Protein AF-A0A2N1JC26-F1 (afdb_monomer)

pLDDT: mean 80.02, std 15.22, range [30.69, 96.75]

Structure (mmCIF, N/CA/C/O backbone):
data_AF-A0A2N1JC26-F1
#
_entry.id   AF-A0A2N1JC26-F1
#
loop_
_atom_site.group_PDB
_atom_site.id
_atom_site.type_symbol
_atom_site.label_atom_id
_atom_site.label_alt_id
_atom_site.label_comp_id
_atom_site.label_asym_id
_atom_site.label_entity_id
_atom_site.label_seq_id
_atom_site.pdbx_PDB_ins_code
_atom_site.Cartn_x
_atom_site.Cartn_y
_atom_site.Cartn_z
_atom_site.occupancy
_atom_site.B_iso_or_equiv
_atom_site.auth_seq_id
_atom_site.auth_comp_id
_atom_site.auth_asym_id
_atom_site.auth_atom_id
_atom_site.pdbx_PDB_model_num
ATOM 1 N N . MET A 1 1 ? -55.428 -12.103 39.265 1.00 30.88 1 MET A N 1
ATOM 2 C CA . MET A 1 1 ? -54.245 -11.229 39.129 1.00 30.88 1 MET A CA 1
ATOM 3 C C . MET A 1 1 ? -53.213 -11.712 40.127 1.00 30.88 1 MET A C 1
ATOM 5 O O . MET A 1 1 ? -53.550 -11.854 41.293 1.00 30.88 1 MET A O 1
ATOM 9 N N . VAL A 1 2 ? -52.036 -12.101 39.644 1.00 31.75 2 VAL A N 1
ATOM 10 C CA . VAL A 1 2 ? -50.993 -12.767 40.435 1.00 31.75 2 VAL A CA 1
ATOM 11 C C . VAL A 1 2 ? -50.344 -11.735 41.356 1.00 31.75 2 VAL A C 1
ATOM 13 O O . VAL A 1 2 ? -49.842 -10.720 40.876 1.00 31.75 2 VAL A O 1
ATOM 16 N N . GLY A 1 3 ? -50.397 -11.978 42.667 1.00 39.81 3 GLY A N 1
ATOM 17 C CA . GLY A 1 3 ? -49.640 -11.214 43.651 1.00 39.81 3 GLY A CA 1
ATOM 18 C C . GLY A 1 3 ? -48.156 -11.365 43.348 1.00 39.81 3 GLY A C 1
ATOM 19 O O . GLY A 1 3 ? -47.606 -12.456 43.479 1.00 39.81 3 GLY A O 1
ATOM 20 N N . ALA A 1 4 ? -47.531 -10.289 42.873 1.00 45.91 4 ALA A N 1
ATOM 21 C CA . ALA A 1 4 ? -46.084 -10.223 42.753 1.00 45.91 4 ALA A CA 1
ATOM 22 C C . ALA A 1 4 ? -45.490 -10.477 44.143 1.00 45.91 4 ALA A C 1
ATOM 24 O O . ALA A 1 4 ? -45.877 -9.806 45.104 1.00 45.91 4 ALA A O 1
ATOM 25 N N . ALA A 1 5 ? -44.613 -11.477 44.248 1.00 55.34 5 ALA A N 1
ATOM 26 C CA . ALA A 1 5 ? -43.864 -11.733 45.466 1.00 55.34 5 ALA A CA 1
ATOM 27 C C . ALA A 1 5 ? -43.113 -10.448 45.834 1.00 55.34 5 ALA A C 1
ATOM 29 O O . ALA A 1 5 ? -42.418 -9.883 44.997 1.00 55.34 5 ALA A O 1
ATOM 30 N N . PHE A 1 6 ? -43.325 -9.966 47.055 1.00 61.97 6 PHE A N 1
ATOM 31 C CA . PHE A 1 6 ? -42.654 -8.788 47.587 1.00 61.97 6 PHE A CA 1
ATOM 32 C C . PHE A 1 6 ? -41.142 -9.048 47.593 1.00 61.97 6 PHE A C 1
ATOM 34 O O . PHE A 1 6 ? -40.673 -9.909 48.344 1.00 61.97 6 PHE A O 1
ATOM 41 N N . GLU A 1 7 ? -40.389 -8.366 46.726 1.00 65.19 7 GLU A N 1
ATOM 42 C CA . GLU A 1 7 ? -38.939 -8.516 46.690 1.00 65.19 7 GLU A CA 1
ATOM 43 C C . GLU A 1 7 ? -38.285 -7.591 47.715 1.00 65.19 7 GLU A C 1
ATOM 45 O O . GLU A 1 7 ? -38.744 -6.492 48.006 1.00 65.19 7 GLU A O 1
ATOM 50 N N . LEU A 1 8 ? -37.176 -8.044 48.291 1.00 63.69 8 LEU A N 1
ATOM 51 C CA . LEU A 1 8 ? -36.513 -7.367 49.408 1.00 63.69 8 LEU A CA 1
ATOM 52 C C . LEU A 1 8 ? -36.006 -5.955 49.031 1.00 63.69 8 LEU A C 1
ATOM 54 O O . LEU A 1 8 ? -35.941 -5.082 49.893 1.00 63.69 8 LEU A O 1
ATOM 58 N N . GLN A 1 9 ? -35.705 -5.708 47.74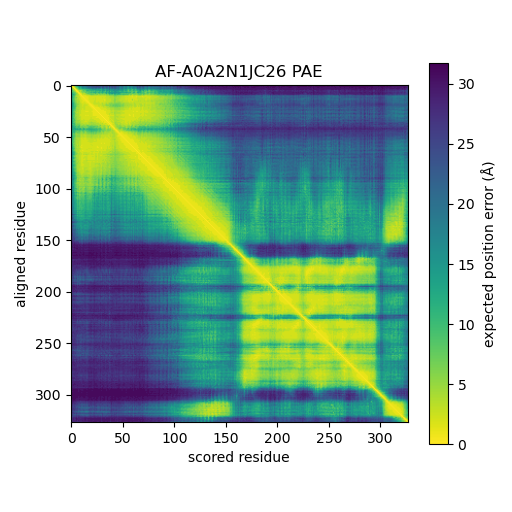8 1.00 66.31 9 GLN A N 1
ATOM 59 C CA . GLN A 1 9 ? -35.358 -4.375 47.231 1.00 66.31 9 GLN A CA 1
ATOM 60 C C . GLN A 1 9 ? -36.542 -3.398 47.292 1.00 66.31 9 GLN A C 1
ATOM 62 O O . GLN A 1 9 ? -36.347 -2.209 47.561 1.00 66.31 9 GLN A O 1
ATOM 67 N N . ASP A 1 10 ? -37.767 -3.910 47.142 1.00 80.19 10 ASP A N 1
ATOM 68 C CA . ASP A 1 10 ? -38.980 -3.100 47.148 1.00 80.19 10 ASP A CA 1
ATOM 69 C C . ASP A 1 10 ? -39.221 -2.475 48.523 1.00 80.19 10 ASP A C 1
ATOM 71 O O . ASP A 1 10 ? -39.852 -1.431 48.598 1.00 80.19 10 ASP A O 1
ATOM 75 N N . ALA A 1 11 ? -38.720 -3.054 49.623 1.00 87.19 11 ALA A N 1
ATOM 76 C CA . ALA A 1 11 ? -38.997 -2.556 50.972 1.00 87.19 11 ALA A CA 1
ATOM 77 C C . ALA A 1 11 ? -38.486 -1.120 51.195 1.00 87.19 11 ALA A C 1
ATOM 79 O O . ALA A 1 11 ? -39.232 -0.256 51.666 1.00 87.19 11 ALA A O 1
ATOM 80 N N . PHE A 1 12 ? -37.232 -0.845 50.822 1.00 89.81 12 PHE A N 1
ATOM 81 C CA . PHE A 1 12 ? -36.645 0.495 50.929 1.00 89.81 12 PHE A CA 1
ATOM 82 C C . PHE A 1 12 ? -37.265 1.464 49.906 1.00 89.81 12 PHE A C 1
ATOM 84 O O . PHE A 1 12 ? -37.581 2.606 50.249 1.00 89.81 12 PHE A O 1
ATOM 91 N N . GLU A 1 13 ? -37.533 1.001 48.680 1.00 89.31 13 GLU A N 1
ATOM 92 C CA . GLU A 1 13 ? -38.146 1.817 47.622 1.00 89.31 13 GLU A CA 1
ATOM 93 C C . GLU A 1 13 ? -39.622 2.163 47.897 1.00 89.31 13 GLU A C 1
ATOM 95 O O . GLU A 1 13 ? -40.040 3.303 47.680 1.00 89.31 13 GLU A O 1
ATOM 100 N N . LEU A 1 14 ? -40.407 1.234 48.454 1.00 89.06 14 LEU A N 1
ATOM 101 C CA . LEU A 1 14 ? -41.812 1.430 48.845 1.00 89.06 14 LEU A CA 1
ATOM 102 C C . LEU A 1 14 ? -41.954 2.503 49.922 1.00 89.06 14 LEU A C 1
ATOM 104 O O . LEU A 1 14 ? -42.857 3.345 49.859 1.00 89.06 14 LEU A O 1
ATOM 108 N N . LEU A 1 15 ? -41.044 2.495 50.898 1.00 89.62 15 LEU A N 1
ATOM 109 C CA . LEU A 1 15 ? -40.948 3.532 51.924 1.00 89.62 15 LEU A CA 1
ATOM 110 C C . LEU A 1 15 ? -40.288 4.817 51.397 1.00 89.62 15 LEU A C 1
ATOM 112 O O . LEU A 1 15 ? -40.475 5.877 51.997 1.00 89.62 15 LEU A O 1
ATOM 116 N N . GLY A 1 16 ? -39.600 4.756 50.253 1.00 88.38 16 GLY A N 1
ATOM 117 C CA . GLY A 1 16 ? -38.941 5.893 49.610 1.00 88.38 16 GLY A CA 1
ATOM 118 C C . GLY A 1 16 ? -37.738 6.393 50.404 1.00 88.38 16 GLY A C 1
ATOM 119 O O . GLY A 1 16 ? -37.554 7.603 50.553 1.00 88.38 16 GLY A O 1
ATOM 120 N N . ILE A 1 17 ? -36.974 5.465 50.971 1.00 91.50 17 ILE A N 1
ATOM 121 C CA . ILE A 1 17 ? -35.832 5.730 51.845 1.00 91.50 17 ILE A CA 1
ATOM 122 C C . ILE A 1 17 ? -34.580 5.032 51.314 1.00 91.50 17 ILE A C 1
ATOM 124 O O . ILE A 1 17 ? -34.665 4.068 50.558 1.00 91.50 17 ILE A O 1
ATOM 128 N N . ASP A 1 18 ? -33.415 5.533 51.713 1.00 88.56 18 ASP A N 1
ATOM 129 C CA . ASP A 1 18 ? -32.138 4.902 51.382 1.00 88.56 18 ASP A CA 1
ATOM 130 C C . ASP A 1 18 ? -31.921 3.612 52.202 1.00 88.56 18 ASP A C 1
ATOM 132 O O . ASP A 1 18 ? -32.502 3.450 53.278 1.00 88.56 18 ASP A O 1
ATOM 136 N N . ALA A 1 19 ? -31.068 2.709 51.714 1.00 86.50 19 ALA A N 1
ATOM 137 C CA . ALA A 1 19 ? -30.690 1.487 52.428 1.00 86.50 19 ALA A CA 1
ATOM 138 C C . ALA A 1 19 ? -29.962 1.785 53.756 1.00 86.50 19 ALA A C 1
ATOM 140 O O . ALA A 1 19 ? -30.054 0.998 54.696 1.00 86.50 19 ALA A O 1
ATOM 141 N N . GLU A 1 20 ? -29.315 2.952 53.855 1.00 86.44 20 GLU A N 1
ATOM 142 C CA . GLU A 1 20 ? -28.640 3.457 55.060 1.00 86.44 20 GLU A CA 1
ATOM 143 C C . GLU A 1 20 ? -29.578 4.254 55.996 1.00 86.44 20 GLU A C 1
ATOM 145 O O . GLU A 1 20 ? -29.132 4.931 56.927 1.00 86.44 20 GLU A O 1
ATOM 150 N N . ALA A 1 21 ? -30.895 4.236 55.756 1.00 88.44 21 ALA A N 1
ATOM 151 C CA . ALA A 1 21 ? -31.845 4.998 56.558 1.00 88.44 21 ALA A CA 1
ATOM 152 C C . ALA A 1 21 ? -31.920 4.510 58.015 1.00 88.44 21 ALA A C 1
ATOM 154 O O . ALA A 1 21 ? -32.051 3.324 58.324 1.00 88.44 21 ALA A O 1
ATOM 155 N N . THR A 1 22 ? -31.921 5.471 58.935 1.00 91.56 22 THR A N 1
ATOM 156 C CA . THR A 1 22 ? -32.081 5.229 60.373 1.00 91.56 22 THR A CA 1
ATOM 157 C C . THR A 1 22 ? -33.512 4.814 60.724 1.00 91.56 22 THR A C 1
ATOM 159 O O . THR A 1 22 ? -34.476 5.160 60.040 1.00 91.56 22 THR A O 1
ATOM 162 N N . GLU A 1 23 ? -33.692 4.145 61.864 1.00 91.69 23 GLU A N 1
ATOM 163 C CA . GLU A 1 23 ? -35.018 3.729 62.348 1.00 91.69 23 GLU A CA 1
ATOM 164 C C . GLU A 1 23 ? -36.004 4.906 62.481 1.00 91.69 23 GLU A C 1
ATOM 166 O O . GLU A 1 23 ? -37.189 4.791 62.160 1.00 91.69 23 GLU A O 1
ATOM 171 N N . LEU A 1 24 ? -35.513 6.079 62.893 1.00 92.75 24 LEU A N 1
ATOM 172 C CA . LEU A 1 24 ? -36.331 7.287 63.010 1.00 92.75 24 LEU A CA 1
ATOM 173 C C . LEU A 1 24 ? -36.820 7.778 61.638 1.00 92.75 24 LEU A C 1
ATOM 175 O O . LEU A 1 24 ? -37.969 8.215 61.510 1.00 92.75 24 LEU A O 1
ATOM 179 N N . GLN A 1 25 ? -35.987 7.648 60.602 1.00 92.75 25 GLN A N 1
ATOM 180 C CA . GLN A 1 25 ? -36.360 7.941 59.218 1.00 92.75 25 GLN A CA 1
ATOM 181 C C . GLN A 1 25 ? -37.361 6.911 58.681 1.00 92.75 25 GLN A C 1
ATOM 183 O O . GLN A 1 25 ? -38.353 7.323 58.085 1.00 92.75 25 GLN A O 1
ATOM 188 N N . ILE A 1 26 ? -37.191 5.618 58.984 1.00 93.75 26 ILE A N 1
ATOM 189 C CA . ILE A 1 26 ? -38.139 4.548 58.615 1.00 93.75 26 ILE A CA 1
ATOM 190 C C . ILE A 1 26 ? -39.532 4.827 59.205 1.00 93.75 26 ILE A C 1
ATOM 192 O O . ILE A 1 26 ? -40.526 4.868 58.478 1.00 93.75 26 ILE A O 1
ATOM 196 N N . ARG A 1 27 ? -39.620 5.128 60.509 1.00 93.69 27 ARG A N 1
ATOM 197 C CA . ARG A 1 27 ? -40.890 5.467 61.186 1.00 93.69 27 ARG A CA 1
ATOM 198 C C . ARG A 1 27 ? -41.550 6.730 60.632 1.00 93.69 27 ARG A C 1
ATOM 200 O O . ARG A 1 27 ? -42.778 6.845 60.627 1.00 93.69 27 ARG A O 1
ATOM 207 N N . THR A 1 28 ? -40.749 7.711 60.230 1.00 94.69 28 THR A N 1
ATOM 208 C CA . THR A 1 28 ? -41.252 8.976 59.677 1.00 94.69 28 THR A CA 1
ATOM 209 C C . THR A 1 28 ? -41.752 8.783 58.246 1.00 94.69 28 THR A C 1
ATOM 211 O O . THR A 1 28 ? -42.842 9.248 57.907 1.00 94.69 28 THR A O 1
ATOM 214 N N . ALA A 1 29 ? -41.000 8.041 57.432 1.00 93.94 29 ALA A N 1
ATOM 215 C CA . ALA A 1 29 ? -41.362 7.687 56.067 1.00 93.94 29 ALA A CA 1
ATOM 216 C C . ALA A 1 29 ? -42.642 6.847 56.028 1.00 93.94 29 ALA A C 1
ATOM 218 O O . ALA A 1 29 ? -43.567 7.206 55.301 1.00 93.94 29 ALA A O 1
ATOM 219 N N . TYR A 1 30 ? -42.757 5.827 56.888 1.00 94.94 30 TYR A N 1
ATOM 220 C CA . TYR A 1 30 ? -43.974 5.024 57.016 1.00 94.94 30 TYR A CA 1
ATOM 221 C C . TYR A 1 30 ? -45.186 5.892 57.340 1.00 94.94 30 TYR A C 1
ATOM 223 O O . TYR A 1 30 ? -46.170 5.865 56.612 1.00 94.94 30 TYR A O 1
ATOM 231 N N . ARG A 1 31 ? -45.106 6.759 58.361 1.00 93.00 31 ARG A N 1
ATOM 232 C CA . ARG A 1 31 ? -46.218 7.663 58.707 1.00 93.00 31 ARG A CA 1
ATOM 233 C C . ARG A 1 31 ? -46.641 8.548 57.536 1.00 93.00 31 ARG A C 1
ATOM 235 O O . ARG A 1 31 ? -47.834 8.693 57.275 1.00 93.00 31 ARG A O 1
ATOM 242 N N . LYS A 1 32 ? -45.677 9.112 56.807 1.00 92.81 32 LYS A N 1
ATOM 243 C CA . LYS A 1 32 ? -45.944 9.957 55.638 1.00 92.81 32 LYS A CA 1
ATOM 244 C C . LYS A 1 32 ? -46.592 9.167 54.497 1.00 92.81 32 LYS A C 1
ATOM 246 O O . LYS A 1 32 ? -47.538 9.659 53.888 1.00 92.81 32 LYS A O 1
ATOM 251 N N . ARG A 1 33 ? -46.103 7.958 54.211 1.00 90.75 33 ARG A N 1
ATOM 252 C CA . ARG A 1 33 ? -46.579 7.120 53.102 1.00 90.75 33 ARG A CA 1
ATOM 253 C C . ARG A 1 33 ? -47.914 6.447 53.409 1.00 90.75 33 ARG A C 1
ATOM 255 O O . ARG A 1 33 ? -48.784 6.432 52.545 1.00 90.75 33 ARG A O 1
ATOM 262 N N . SER A 1 34 ? -48.135 6.025 54.650 1.00 91.19 34 SER A N 1
ATOM 263 C CA . SER A 1 34 ? -49.408 5.467 55.114 1.00 91.19 34 SER A CA 1
ATOM 264 C C . SER A 1 34 ? -50.545 6.472 54.989 1.00 91.19 34 SER A C 1
ATOM 266 O O . SER A 1 34 ? -51.624 6.102 54.555 1.00 91.19 34 SER A O 1
ATOM 268 N N . LEU A 1 35 ? -50.309 7.760 55.272 1.00 89.25 35 LEU A N 1
ATOM 269 C CA . LEU A 1 35 ? -51.319 8.809 55.065 1.00 89.25 35 LEU A CA 1
ATOM 270 C C . LEU A 1 35 ? -51.673 9.036 53.588 1.00 89.25 35 LEU A C 1
ATOM 272 O O . LEU A 1 35 ? -52.771 9.506 53.298 1.00 89.25 35 LEU A O 1
ATOM 276 N N . GLN A 1 36 ? -50.744 8.743 52.677 1.00 86.56 36 GLN A N 1
ATOM 277 C CA . GLN A 1 36 ? -50.923 8.910 51.233 1.00 86.56 36 GLN A CA 1
ATOM 278 C C . GLN A 1 36 ? -51.563 7.685 50.580 1.00 86.56 36 GLN A C 1
ATOM 280 O O . GLN A 1 36 ? -52.290 7.837 49.608 1.00 86.56 36 GLN A O 1
ATOM 285 N N . LEU A 1 37 ? -51.287 6.489 51.104 1.00 85.50 37 LEU A N 1
ATOM 286 C CA . LEU A 1 37 ? -51.758 5.211 50.569 1.00 85.50 37 LEU A CA 1
ATOM 287 C C . LEU A 1 37 ? -52.932 4.620 51.366 1.00 85.50 37 LEU A C 1
ATOM 289 O O . LEU A 1 37 ? -53.335 3.492 51.100 1.00 85.50 37 LEU A O 1
ATOM 293 N N . HIS A 1 38 ? -53.486 5.353 52.339 1.00 85.00 38 HIS A N 1
ATOM 294 C CA . HIS A 1 38 ? -54.598 4.862 53.149 1.00 85.00 38 HIS A CA 1
ATOM 295 C C . HIS A 1 38 ? -55.853 4.646 52.282 1.00 85.00 38 HIS A C 1
ATOM 297 O O . HIS A 1 38 ? -56.285 5.593 51.614 1.00 85.00 38 HIS A O 1
ATOM 303 N N . PRO A 1 39 ? -56.498 3.465 52.338 1.00 83.25 39 PRO A N 1
ATOM 304 C CA . PRO A 1 39 ? -57.641 3.138 51.480 1.00 83.25 39 PRO A CA 1
ATOM 305 C C . PRO A 1 39 ? -58.843 4.083 51.657 1.00 83.25 39 PRO A C 1
ATOM 307 O O . PRO A 1 39 ? -59.615 4.266 50.727 1.00 83.25 39 PRO A O 1
ATOM 310 N N . ASP A 1 40 ? -58.972 4.743 52.814 1.00 82.94 40 ASP A N 1
ATOM 311 C CA . ASP A 1 40 ? -60.034 5.736 53.077 1.00 82.94 40 ASP A CA 1
ATOM 312 C C . ASP A 1 40 ? -59.801 7.103 52.393 1.00 82.94 40 ASP A C 1
ATOM 314 O O . ASP A 1 40 ? -60.742 7.819 52.054 1.00 82.94 40 ASP A O 1
ATOM 318 N N . LYS A 1 41 ? -58.536 7.483 52.160 1.00 78.69 41 LYS A N 1
ATOM 319 C CA . LYS A 1 41 ? -58.182 8.771 51.531 1.00 78.69 41 LYS A CA 1
ATOM 320 C C . LYS A 1 41 ? -58.026 8.675 50.019 1.00 78.69 41 LYS A C 1
ATOM 322 O O . LYS A 1 41 ? -58.202 9.677 49.329 1.00 78.69 41 LYS A O 1
ATOM 327 N N . VAL A 1 42 ? -57.688 7.497 49.504 1.00 77.75 42 VAL A N 1
ATOM 328 C CA . VAL A 1 42 ? -57.440 7.276 48.078 1.00 77.75 42 VAL A CA 1
ATOM 329 C C . VAL A 1 42 ? -58.731 6.807 47.409 1.00 77.75 42 VAL A C 1
ATOM 331 O O . VAL A 1 42 ? -58.970 5.614 47.265 1.00 77.75 42 VAL A O 1
ATOM 334 N N . ARG A 1 43 ? -59.576 7.761 47.002 1.00 72.12 43 ARG A N 1
ATOM 335 C CA . ARG A 1 43 ? -60.858 7.485 46.322 1.00 72.12 43 ARG A CA 1
ATOM 336 C C . ARG A 1 43 ? -60.724 7.183 44.826 1.00 72.12 43 ARG A C 1
ATOM 338 O O . ARG A 1 43 ? -61.657 6.656 44.231 1.00 72.12 43 ARG A O 1
ATOM 345 N N . ASP A 1 44 ? -59.567 7.487 44.242 1.00 79.25 44 ASP A N 1
ATOM 346 C CA . ASP A 1 44 ? -59.322 7.380 42.797 1.00 79.25 44 ASP A CA 1
ATOM 347 C C . ASP A 1 44 ? -58.833 5.986 42.357 1.00 79.25 44 ASP A C 1
ATOM 349 O O . ASP A 1 44 ? -58.674 5.725 41.166 1.00 79.25 44 ASP A O 1
ATOM 353 N N . VAL A 1 45 ? -58.566 5.079 43.304 1.00 80.56 45 VAL A N 1
ATOM 354 C CA . VAL A 1 45 ? -58.025 3.734 43.048 1.00 80.56 45 VAL A CA 1
ATOM 355 C C . VAL A 1 45 ? -59.022 2.687 43.555 1.00 80.56 45 VAL A C 1
ATOM 357 O O . VAL A 1 45 ? -59.589 2.882 44.631 1.00 80.56 45 VAL A O 1
ATOM 360 N N . PRO A 1 46 ? -59.235 1.561 42.841 1.00 85.25 46 PRO A N 1
ATOM 361 C CA . PRO A 1 46 ? -60.084 0.481 43.329 1.00 85.25 46 PRO A CA 1
ATOM 362 C C . PRO A 1 46 ? -59.678 0.029 44.743 1.00 85.25 46 PRO A C 1
ATOM 364 O O . PRO A 1 46 ? -58.479 -0.133 45.004 1.00 85.25 46 PRO A O 1
ATOM 367 N N . PRO A 1 47 ? -60.645 -0.216 45.646 1.00 81.44 47 PRO A N 1
ATOM 368 C CA . PRO A 1 47 ? -60.376 -0.476 47.061 1.00 81.44 47 PRO A CA 1
ATOM 369 C C . PRO A 1 47 ? -59.479 -1.699 47.286 1.00 81.44 47 PRO A C 1
ATOM 371 O O . PRO A 1 47 ? -58.634 -1.680 48.175 1.00 81.44 47 PRO A O 1
ATOM 374 N N . GLU A 1 48 ? -59.588 -2.724 46.437 1.00 83.81 48 GLU A N 1
ATOM 375 C CA . GLU A 1 48 ? -58.728 -3.914 46.486 1.00 83.81 48 GLU A CA 1
ATOM 376 C C . GLU A 1 48 ? -57.250 -3.585 46.219 1.00 83.81 48 GLU A C 1
ATOM 378 O O . GLU A 1 48 ? -56.360 -4.079 46.908 1.00 83.81 48 GLU A O 1
ATOM 383 N N . ILE A 1 49 ? -56.974 -2.698 45.258 1.00 83.31 49 ILE A N 1
ATOM 384 C CA . ILE A 1 49 ? -55.608 -2.292 44.895 1.00 83.31 49 ILE A CA 1
ATOM 385 C C . ILE A 1 49 ? -55.030 -1.350 45.957 1.00 83.31 49 I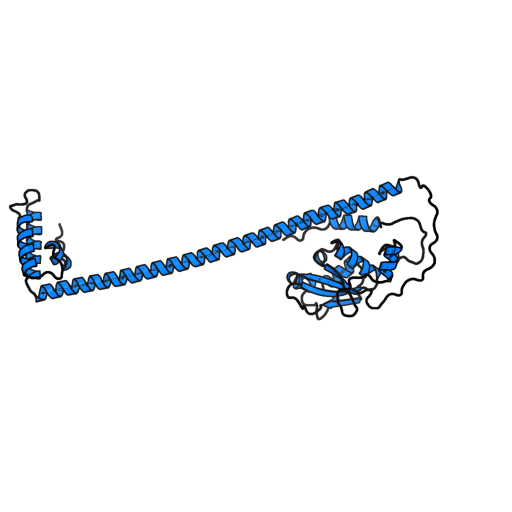LE A C 1
ATOM 387 O O . ILE A 1 49 ? -53.841 -1.423 46.272 1.00 83.31 49 ILE A O 1
ATOM 391 N N . ALA A 1 50 ? -55.853 -0.464 46.522 1.00 83.75 50 ALA A N 1
ATOM 392 C CA . ALA A 1 50 ? -55.440 0.404 47.621 1.00 83.75 50 ALA A CA 1
ATOM 393 C C . ALA A 1 50 ? -55.099 -0.410 48.882 1.00 83.75 50 ALA A C 1
ATOM 395 O O . ALA A 1 50 ? -54.065 -0.165 49.505 1.00 83.75 50 ALA A O 1
ATOM 396 N N . ALA A 1 51 ? -55.916 -1.416 49.210 1.00 86.12 51 ALA A N 1
ATOM 397 C CA . ALA A 1 51 ? -55.670 -2.329 50.322 1.00 86.12 51 ALA A CA 1
ATOM 398 C C . ALA A 1 51 ? -54.386 -3.153 50.125 1.00 86.12 51 ALA A C 1
ATOM 400 O O . ALA A 1 51 ? -53.579 -3.228 51.047 1.00 86.12 51 ALA A O 1
ATOM 401 N N . ASP A 1 52 ? -54.147 -3.700 48.928 1.00 86.56 52 ASP A N 1
ATOM 402 C CA . ASP A 1 52 ? -52.918 -4.450 48.620 1.00 86.56 52 ASP A CA 1
ATOM 403 C C . ASP A 1 52 ? -51.661 -3.566 48.724 1.00 86.56 52 ASP A C 1
ATOM 405 O O . ASP A 1 52 ? -50.677 -3.934 49.364 1.00 86.56 52 ASP A O 1
ATOM 409 N N . ARG A 1 53 ? -51.697 -2.341 48.179 1.00 86.50 53 ARG A N 1
ATOM 410 C CA . ARG A 1 53 ? -50.579 -1.383 48.296 1.00 86.50 53 ARG A CA 1
ATOM 411 C C . ARG A 1 53 ? -50.289 -0.998 49.742 1.00 86.50 53 ARG A C 1
ATOM 413 O O . ARG A 1 53 ? -49.125 -0.915 50.128 1.00 86.50 53 ARG A O 1
ATOM 420 N N . PHE A 1 54 ? -51.335 -0.757 50.530 1.00 88.25 54 PHE A N 1
ATOM 421 C CA . PHE A 1 54 ? -51.194 -0.450 51.947 1.00 88.25 54 PHE A CA 1
ATOM 422 C C . PHE A 1 54 ? -50.628 -1.647 52.716 1.00 88.25 54 PHE A C 1
ATOM 424 O O . PHE A 1 54 ? -49.701 -1.482 53.502 1.00 88.25 54 PHE A O 1
ATOM 431 N N . HIS A 1 55 ? -51.106 -2.858 52.422 1.00 88.25 55 HIS A N 1
ATOM 432 C CA . HIS A 1 55 ? -50.601 -4.085 53.026 1.00 88.25 55 HIS A CA 1
ATOM 433 C C . HIS A 1 55 ? -49.106 -4.292 52.741 1.00 88.25 55 HIS A C 1
ATOM 435 O O . HIS A 1 55 ? -48.335 -4.519 53.671 1.00 88.25 55 HIS A O 1
ATOM 441 N N . ARG A 1 56 ? -48.662 -4.108 51.490 1.00 89.00 56 ARG A N 1
ATOM 442 C CA . ARG A 1 56 ? -47.234 -4.170 51.121 1.00 89.00 56 ARG A CA 1
ATOM 443 C C . ARG A 1 56 ? -46.389 -3.114 51.832 1.00 89.00 56 ARG A C 1
ATOM 445 O O . ARG A 1 56 ? -45.270 -3.408 52.239 1.00 89.00 56 ARG A O 1
ATOM 452 N N . LEU A 1 57 ? -46.913 -1.899 52.009 1.00 90.44 57 LEU A N 1
ATOM 453 C CA . LEU A 1 57 ? -46.236 -0.847 52.771 1.00 90.44 57 LEU A CA 1
ATOM 454 C C . LEU A 1 57 ? -46.079 -1.234 54.252 1.00 90.44 57 LEU A C 1
ATOM 456 O O . LEU A 1 57 ? -45.025 -0.995 54.839 1.00 90.44 57 LEU A O 1
ATOM 460 N N . THR A 1 58 ? -47.114 -1.823 54.856 1.00 90.50 58 THR A N 1
ATOM 461 C CA . THR A 1 58 ? -47.066 -2.308 56.242 1.00 90.50 58 THR A CA 1
ATOM 462 C C . THR A 1 58 ? -46.051 -3.437 56.398 1.00 90.50 58 THR A C 1
ATOM 464 O O . THR A 1 58 ? -45.211 -3.356 57.289 1.00 90.50 58 THR A O 1
ATOM 467 N N . LEU A 1 59 ? -46.046 -4.417 55.489 1.00 90.25 59 LEU A N 1
ATOM 468 C CA . LEU A 1 59 ? -45.056 -5.500 55.479 1.00 90.25 59 LEU A CA 1
ATOM 469 C C . LEU A 1 59 ? -43.620 -4.972 55.330 1.00 90.25 59 LEU A C 1
ATOM 471 O O . LEU A 1 59 ? -42.729 -5.391 56.064 1.00 90.25 59 LEU A O 1
ATOM 475 N N . ALA A 1 60 ? -43.396 -4.001 54.437 1.00 90.31 60 ALA A N 1
ATOM 476 C CA . ALA A 1 60 ? -42.094 -3.350 54.278 1.00 90.31 60 ALA A CA 1
ATOM 477 C C . ALA A 1 60 ? -41.617 -2.679 55.574 1.00 90.31 60 ALA A C 1
ATOM 479 O O . ALA A 1 60 ? -40.449 -2.780 55.945 1.00 90.31 60 ALA A O 1
ATOM 480 N N . TYR A 1 61 ? -42.522 -1.991 56.271 1.00 92.31 61 TYR A N 1
ATOM 481 C CA . TYR A 1 61 ? -42.213 -1.339 57.538 1.00 92.31 61 TYR A CA 1
ATOM 482 C C . TYR A 1 61 ? -41.885 -2.349 58.641 1.00 92.31 61 TYR A C 1
ATOM 484 O O . TYR A 1 61 ? -40.913 -2.151 59.365 1.00 92.31 61 TYR A O 1
ATOM 492 N N . GLU A 1 62 ? -42.657 -3.429 58.757 1.00 90.56 62 GLU A N 1
ATOM 493 C CA . GLU A 1 62 ? -42.414 -4.489 59.741 1.00 90.56 62 GLU A CA 1
ATOM 494 C C . GLU A 1 62 ? -41.044 -5.145 59.542 1.00 90.56 62 GLU A C 1
ATOM 496 O O . GLU A 1 62 ? -40.296 -5.321 60.505 1.00 90.56 62 GLU A O 1
ATOM 501 N N . GLU A 1 63 ? -40.677 -5.431 58.293 1.00 89.69 63 GLU A N 1
ATOM 502 C CA . GLU A 1 63 ? -39.407 -6.078 57.964 1.00 89.69 63 GLU A CA 1
ATOM 503 C C . GLU A 1 63 ? -38.197 -5.154 58.200 1.00 89.69 63 GLU A C 1
ATOM 505 O O . GLU A 1 63 ? -37.160 -5.602 58.685 1.00 89.69 63 GLU A O 1
ATOM 510 N N . LEU A 1 64 ? -38.325 -3.850 57.921 1.00 90.31 64 LEU A N 1
ATOM 511 C CA . LEU A 1 64 ? -37.244 -2.870 58.116 1.00 90.31 64 LEU A CA 1
ATOM 512 C C . LEU A 1 64 ? -37.105 -2.362 59.560 1.00 90.31 64 LEU A C 1
ATOM 514 O O . LEU A 1 64 ? -36.085 -1.756 59.914 1.00 90.31 64 LEU A O 1
ATOM 518 N N . MET A 1 65 ? -38.117 -2.580 60.398 1.00 92.00 65 MET A N 1
ATOM 519 C CA . MET A 1 65 ? -38.073 -2.247 61.822 1.00 92.00 65 MET A CA 1
ATOM 520 C C . MET A 1 65 ? -37.261 -3.254 62.643 1.00 92.00 65 MET A C 1
ATOM 522 O O . MET A 1 65 ? -36.703 -2.863 63.668 1.00 92.00 65 MET A O 1
ATOM 526 N N . ASP A 1 66 ? -37.145 -4.510 62.198 1.00 91.50 66 ASP A N 1
ATOM 527 C CA . ASP A 1 66 ? -36.223 -5.483 62.792 1.00 91.50 66 ASP A CA 1
ATOM 528 C C . ASP A 1 66 ? -34.784 -5.203 62.304 1.00 91.50 66 ASP A C 1
ATOM 530 O O . ASP A 1 66 ? -34.506 -5.310 61.105 1.00 91.50 66 ASP A O 1
ATOM 534 N N . PRO A 1 67 ? -33.838 -4.864 63.205 1.00 90.00 67 PRO A N 1
ATOM 535 C CA . PRO A 1 67 ? -32.459 -4.561 62.828 1.00 90.00 67 PRO A CA 1
ATOM 536 C C . PRO A 1 67 ? -31.759 -5.689 62.060 1.00 90.00 67 PRO A C 1
ATOM 538 O O . PRO A 1 67 ? -30.963 -5.405 61.163 1.00 90.00 67 PRO A O 1
ATOM 541 N N . SER A 1 68 ? -32.052 -6.952 62.389 1.00 90.81 68 SER A N 1
ATOM 542 C CA . SER A 1 68 ? -31.404 -8.117 61.773 1.00 90.81 68 SER A CA 1
ATOM 543 C C . SER A 1 68 ? -31.880 -8.299 60.336 1.00 90.81 68 SER A C 1
ATOM 545 O O . SER A 1 68 ? -31.074 -8.460 59.418 1.00 90.81 68 SER A O 1
ATOM 547 N N . LYS A 1 69 ? -33.197 -8.204 60.13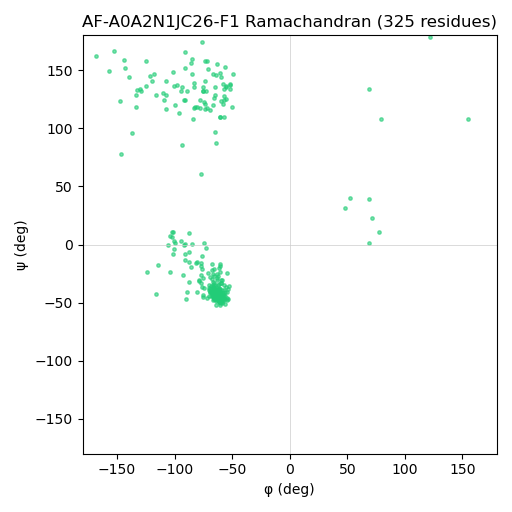1 1.00 89.81 69 LYS A N 1
ATOM 548 C CA . LYS A 1 69 ? -33.831 -8.296 58.812 1.00 89.81 69 LYS A CA 1
ATOM 549 C C . LYS A 1 69 ? -33.445 -7.114 57.929 1.00 89.81 69 LYS A C 1
ATOM 551 O O . LYS A 1 69 ? -33.020 -7.320 56.795 1.00 89.81 69 LYS A O 1
ATOM 556 N N . ARG A 1 70 ? -33.464 -5.891 58.473 1.00 89.88 70 ARG A N 1
ATOM 557 C CA . ARG A 1 70 ? -32.984 -4.685 57.778 1.00 89.88 70 ARG A CA 1
ATOM 558 C C . ARG A 1 70 ? -31.551 -4.852 57.277 1.00 89.88 70 ARG A C 1
ATOM 560 O O . ARG A 1 70 ? -31.285 -4.558 56.115 1.00 89.88 70 ARG A O 1
ATOM 567 N N . SER A 1 71 ? -30.646 -5.337 58.132 1.00 90.00 71 SER A N 1
ATOM 568 C CA . SER A 1 71 ? -29.246 -5.560 57.753 1.00 90.00 71 SER A CA 1
ATOM 569 C C . SER A 1 71 ? -29.115 -6.594 56.636 1.00 90.00 71 SER A C 1
ATOM 571 O O . SER A 1 71 ? -28.388 -6.356 55.677 1.00 90.00 71 SER A O 1
ATOM 573 N N . ALA A 1 72 ? -29.838 -7.714 56.720 1.00 89.69 72 ALA A N 1
ATOM 574 C CA . ALA A 1 72 ? -29.802 -8.756 55.695 1.00 89.69 72 ALA A CA 1
ATOM 575 C C . ALA A 1 72 ? -30.326 -8.259 54.332 1.00 89.69 72 ALA A C 1
ATOM 577 O O . ALA A 1 72 ? -29.765 -8.589 53.286 1.00 89.69 72 ALA A O 1
ATOM 578 N N . ILE A 1 73 ? -31.377 -7.433 54.334 1.00 89.12 73 ILE A N 1
ATOM 579 C CA . ILE A 1 73 ? -31.932 -6.814 53.120 1.00 89.12 73 ILE A CA 1
ATOM 580 C C . ILE A 1 73 ? -30.939 -5.824 52.510 1.00 89.12 73 ILE A C 1
ATOM 582 O O . ILE A 1 73 ? -30.686 -5.877 51.305 1.00 89.12 73 ILE A O 1
ATOM 586 N N . ALA A 1 74 ? -30.365 -4.942 53.333 1.00 88.62 74 ALA A N 1
ATOM 587 C CA . ALA A 1 74 ? -29.374 -3.967 52.889 1.00 88.62 74 ALA A CA 1
ATOM 588 C C . ALA A 1 74 ? -28.139 -4.660 52.288 1.00 88.62 74 ALA A C 1
ATOM 590 O O . ALA A 1 74 ? -27.695 -4.299 51.196 1.00 88.62 74 ALA A O 1
ATOM 591 N N . GLU A 1 75 ? -27.644 -5.715 52.942 1.00 90.31 75 GLU A N 1
ATOM 592 C CA . GLU A 1 75 ? -26.514 -6.506 52.458 1.00 90.31 75 GLU A CA 1
ATOM 593 C C . GLU A 1 75 ? -26.826 -7.175 51.111 1.00 90.31 75 GLU A C 1
ATOM 595 O O . GLU A 1 75 ? -26.033 -7.077 50.172 1.00 90.31 75 GLU A O 1
ATOM 600 N N . LYS A 1 76 ? -28.004 -7.795 50.965 1.00 89.62 76 LYS A N 1
ATOM 601 C CA . LYS A 1 76 ? -28.418 -8.428 49.705 1.00 89.62 76 LYS A CA 1
ATOM 602 C C . LYS A 1 76 ? -28.489 -7.420 48.550 1.00 89.62 76 LYS A C 1
ATOM 604 O O . LYS A 1 76 ? -27.939 -7.680 47.479 1.00 89.62 76 LYS A O 1
ATOM 609 N N . LEU A 1 77 ? -29.095 -6.252 48.775 1.00 88.81 77 LEU A N 1
ATOM 610 C CA . LEU A 1 77 ? -29.171 -5.176 47.779 1.00 88.81 77 LEU A CA 1
ATOM 611 C C . LEU A 1 77 ? -27.771 -4.681 47.386 1.00 88.81 77 LEU A C 1
ATOM 613 O O . LEU A 1 77 ? -27.495 -4.445 46.207 1.00 88.81 77 LEU A O 1
ATOM 617 N N . GLN A 1 78 ? -26.862 -4.550 48.354 1.00 89.25 78 GLN A N 1
ATOM 618 C CA . GLN A 1 78 ? -25.479 -4.160 48.090 1.00 89.25 78 GLN A CA 1
ATOM 619 C C . GLN A 1 78 ? -24.740 -5.219 47.262 1.00 89.25 78 GLN A C 1
ATOM 621 O O . GLN A 1 78 ? -24.039 -4.870 46.308 1.00 89.25 78 GLN A O 1
ATOM 626 N N . GLN A 1 79 ? -24.922 -6.505 47.572 1.00 91.56 79 GLN A N 1
ATOM 627 C CA . GLN A 1 79 ? -24.341 -7.611 46.810 1.00 91.56 79 GLN A CA 1
ATOM 628 C C . GLN A 1 79 ? -24.867 -7.648 45.366 1.00 91.56 79 GLN A C 1
ATOM 630 O O . GLN A 1 79 ? -24.081 -7.812 44.430 1.00 91.56 79 GLN A O 1
ATOM 635 N N . GLU A 1 80 ? -26.167 -7.441 45.157 1.00 89.88 80 GLU A N 1
ATOM 636 C CA . GLU A 1 80 ? -26.786 -7.400 43.827 1.00 89.88 80 GLU A CA 1
ATOM 637 C C . GLU A 1 80 ? -26.316 -6.189 43.012 1.00 89.88 80 GLU A C 1
ATOM 639 O O . GLU A 1 80 ? -25.923 -6.347 41.852 1.00 89.88 80 GLU A O 1
ATOM 644 N N . ARG A 1 81 ? -26.244 -5.000 43.625 1.00 89.94 81 ARG A N 1
ATOM 645 C CA . ARG A 1 81 ? -25.663 -3.798 43.000 1.00 89.94 81 ARG A CA 1
ATOM 646 C C . ARG A 1 81 ? -24.200 -4.014 42.627 1.00 89.94 81 ARG A C 1
ATOM 648 O O . ARG A 1 81 ? -23.806 -3.698 41.507 1.00 89.94 81 ARG A O 1
ATOM 655 N N . ALA A 1 82 ? -23.403 -4.600 43.520 1.00 92.56 82 ALA A N 1
ATOM 656 C CA . ALA A 1 82 ? -21.999 -4.900 43.256 1.00 92.56 82 ALA A CA 1
ATOM 657 C C . ALA A 1 82 ? -21.835 -5.926 42.123 1.00 92.56 82 ALA A C 1
ATOM 659 O O . ALA A 1 82 ? -20.965 -5.768 41.265 1.00 92.56 82 ALA A O 1
ATOM 660 N N . ARG A 1 83 ? -22.681 -6.962 42.082 1.00 92.56 83 ARG A N 1
ATOM 661 C CA . ARG A 1 83 ? -22.696 -7.958 41.004 1.00 92.56 83 ARG A CA 1
ATOM 662 C C . ARG A 1 83 ? -23.071 -7.322 39.666 1.00 92.56 83 ARG A C 1
ATOM 664 O O . ARG A 1 83 ? -22.356 -7.525 38.687 1.00 92.56 83 ARG A O 1
ATOM 671 N N . SER A 1 84 ? -24.146 -6.537 39.635 1.00 92.12 84 SER A N 1
ATOM 672 C CA . SER A 1 84 ? -24.595 -5.813 38.442 1.00 92.12 84 SER A CA 1
ATOM 673 C C . SER A 1 84 ? -23.518 -4.850 37.934 1.00 92.12 84 SER A C 1
ATOM 675 O O . SER A 1 84 ? -23.150 -4.903 36.763 1.00 92.12 84 SER A O 1
ATOM 677 N N . ALA A 1 85 ? -22.904 -4.063 38.825 1.00 94.62 85 ALA A N 1
ATOM 678 C CA . ALA A 1 85 ? -21.820 -3.145 38.481 1.00 94.62 85 ALA A CA 1
ATOM 679 C C . ALA A 1 85 ? -20.592 -3.868 37.904 1.00 94.62 85 ALA A C 1
ATOM 681 O O . ALA A 1 85 ? -20.006 -3.407 36.924 1.00 94.62 85 ALA A O 1
ATOM 682 N N . ARG A 1 86 ? -20.213 -5.025 38.466 1.00 92.12 86 ARG A N 1
ATOM 683 C CA . ARG A 1 86 ? -19.131 -5.856 37.914 1.00 92.12 86 ARG A CA 1
ATOM 684 C C . ARG A 1 86 ? -19.466 -6.336 36.506 1.00 92.12 86 ARG A C 1
ATOM 686 O O . ARG A 1 86 ? -18.633 -6.185 35.619 1.00 92.12 86 ARG A O 1
ATOM 693 N N . HIS A 1 87 ? -20.663 -6.883 36.288 1.00 91.62 87 HIS A N 1
ATOM 694 C CA . HIS A 1 87 ? -21.087 -7.336 34.959 1.00 91.62 87 HIS A CA 1
ATOM 695 C C . HIS A 1 87 ? -21.132 -6.186 33.949 1.00 91.62 87 HIS A C 1
ATOM 697 O O . HIS A 1 87 ? -20.544 -6.313 32.880 1.00 91.62 87 HIS A O 1
ATOM 703 N N . ALA A 1 88 ? -21.706 -5.039 34.320 1.00 94.62 88 ALA A N 1
ATOM 704 C CA . ALA A 1 88 ? -21.739 -3.852 33.471 1.00 94.62 88 ALA A CA 1
ATOM 705 C C . ALA A 1 88 ? -20.326 -3.380 33.081 1.00 94.62 88 ALA A C 1
ATOM 707 O O . ALA A 1 88 ? -20.075 -3.067 31.919 1.00 94.62 88 ALA A O 1
ATOM 708 N N . ALA A 1 89 ? -19.376 -3.396 34.024 1.00 91.81 89 ALA A N 1
ATOM 709 C CA . ALA A 1 89 ? -17.983 -3.052 33.750 1.00 91.81 89 ALA A CA 1
ATOM 710 C C . ALA A 1 89 ? -17.297 -4.058 32.806 1.00 91.81 89 ALA A C 1
ATOM 712 O O . ALA A 1 89 ? -16.514 -3.658 31.942 1.00 91.81 89 ALA A O 1
ATOM 713 N N . PHE A 1 90 ? -17.579 -5.358 32.942 1.00 91.62 90 PHE A N 1
ATOM 714 C CA . PHE A 1 90 ? -17.079 -6.370 32.006 1.00 91.62 90 PHE A CA 1
ATOM 715 C C . PHE A 1 90 ? -17.673 -6.199 30.607 1.00 91.62 90 PHE A C 1
ATOM 717 O O . PHE A 1 90 ? -16.930 -6.274 29.628 1.00 91.62 90 PHE A O 1
ATOM 724 N N . ASP A 1 91 ? -18.972 -5.928 30.502 1.00 94.12 91 ASP A N 1
ATOM 725 C CA . ASP A 1 91 ? -19.640 -5.703 29.221 1.00 94.12 91 ASP A CA 1
ATOM 726 C C . ASP A 1 91 ? -19.101 -4.458 28.517 1.00 94.12 91 ASP A C 1
ATOM 728 O O . ASP A 1 91 ? -18.840 -4.497 27.314 1.00 94.12 91 ASP A O 1
ATOM 732 N N . GLN A 1 92 ? -18.859 -3.377 29.263 1.00 90.88 92 GLN A N 1
ATOM 733 C CA . GLN A 1 92 ? -18.229 -2.174 28.728 1.00 90.88 92 GLN A CA 1
ATOM 734 C C . GLN A 1 92 ? -16.822 -2.469 28.197 1.00 90.88 92 GLN A C 1
ATOM 736 O O . GLN A 1 92 ? -16.553 -2.209 27.029 1.00 90.88 92 GLN A O 1
ATOM 741 N N . ARG A 1 93 ? -15.962 -3.127 28.990 1.00 93.81 93 ARG A N 1
ATOM 742 C CA . ARG A 1 93 ? -14.612 -3.519 28.540 1.00 93.81 93 ARG A CA 1
ATOM 743 C C . ARG A 1 93 ? -14.638 -4.390 27.289 1.00 93.81 93 ARG A C 1
ATOM 745 O O . ARG A 1 93 ? -13.785 -4.239 26.422 1.00 93.81 93 ARG A O 1
ATOM 752 N N . ARG A 1 94 ? -15.593 -5.318 27.190 1.00 94.06 94 ARG A N 1
ATOM 753 C CA . ARG A 1 94 ? -15.751 -6.151 25.993 1.00 94.06 94 ARG A CA 1
ATOM 754 C C . ARG A 1 94 ? -16.108 -5.312 24.773 1.00 94.06 94 ARG A C 1
ATOM 756 O O . ARG A 1 94 ? -15.486 -5.508 23.738 1.00 94.06 94 ARG A O 1
ATOM 763 N N . ARG A 1 95 ? -17.064 -4.385 24.896 1.00 95.06 95 ARG A N 1
ATOM 764 C CA . ARG A 1 95 ? -17.441 -3.474 23.804 1.00 95.06 95 ARG A CA 1
ATOM 765 C C . ARG A 1 95 ? -16.266 -2.610 23.365 1.00 95.06 95 ARG A C 1
ATOM 767 O O . ARG A 1 95 ? -16.024 -2.516 22.170 1.00 95.06 95 ARG A O 1
ATOM 774 N N . ASP A 1 96 ? -15.515 -2.060 24.315 1.00 94.94 96 ASP A N 1
ATOM 775 C CA . ASP A 1 96 ? -14.348 -1.226 24.022 1.00 94.94 96 ASP A CA 1
ATOM 776 C C . ASP A 1 96 ? -13.269 -2.025 23.274 1.00 94.94 96 ASP A C 1
ATOM 778 O O . ASP A 1 96 ? -12.734 -1.553 22.274 1.00 94.94 96 ASP A O 1
ATOM 782 N N . MET A 1 97 ? -12.994 -3.267 23.697 1.00 96.12 97 MET A N 1
ATOM 783 C CA . MET A 1 97 ? -12.061 -4.149 22.984 1.00 96.12 97 MET A CA 1
ATOM 784 C C . MET A 1 97 ? -12.555 -4.512 21.581 1.00 96.12 97 MET A C 1
ATOM 786 O O . MET A 1 97 ? -11.758 -4.529 20.648 1.00 96.12 97 MET A O 1
ATOM 790 N N . THR A 1 98 ? -13.848 -4.803 21.410 1.00 95.50 98 THR A N 1
ATOM 791 C CA . THR A 1 98 ? -14.417 -5.087 20.084 1.00 95.50 98 THR A CA 1
ATOM 792 C C . THR A 1 98 ? -14.312 -3.869 19.167 1.00 95.50 98 THR A C 1
ATOM 794 O O . THR A 1 98 ? -13.864 -4.013 18.036 1.00 95.50 98 THR A O 1
ATOM 797 N N . ALA A 1 99 ? -14.631 -2.672 19.663 1.00 95.94 99 ALA A N 1
ATOM 798 C CA . ALA A 1 99 ? -14.532 -1.438 18.890 1.00 95.94 99 ALA A CA 1
ATOM 799 C C . ALA A 1 99 ? -13.080 -1.090 18.506 1.00 95.94 99 ALA A C 1
ATOM 801 O O . ALA A 1 99 ? -12.835 -0.673 17.376 1.00 95.94 99 ALA A O 1
ATOM 802 N N . ASP A 1 100 ? -12.109 -1.286 19.409 1.00 96.25 100 ASP A N 1
ATOM 803 C CA . ASP A 1 100 ? -10.681 -1.093 19.105 1.00 96.25 100 ASP A CA 1
ATOM 804 C C . ASP A 1 100 ? -10.189 -2.087 18.041 1.00 96.25 100 ASP A C 1
ATOM 806 O O . ASP A 1 100 ? -9.497 -1.693 17.101 1.00 96.25 100 ASP A O 1
ATOM 810 N N . LEU A 1 101 ? -10.588 -3.361 18.136 1.00 96.75 101 LEU A N 1
ATOM 811 C CA . LEU A 1 101 ? -10.268 -4.364 17.116 1.00 96.75 101 LEU A CA 1
ATOM 812 C C . LEU A 1 101 ? -10.862 -3.993 15.752 1.00 96.75 101 LEU A C 1
ATOM 814 O O . LEU A 1 101 ? -10.131 -3.958 14.763 1.00 96.75 101 LEU A O 1
ATOM 818 N N . GLU A 1 102 ? -12.149 -3.646 15.697 1.00 96.31 102 GLU A N 1
ATOM 819 C CA . GLU A 1 102 ? -12.819 -3.236 14.458 1.00 96.31 102 GLU A CA 1
ATOM 820 C C . GLU A 1 102 ? -12.174 -1.989 13.837 1.00 96.31 102 GLU A C 1
ATOM 822 O O . GLU A 1 102 ? -11.982 -1.932 12.621 1.00 96.31 102 GLU A O 1
ATOM 827 N N . ALA A 1 103 ? -11.784 -1.003 14.651 1.00 96.62 103 ALA A N 1
ATOM 828 C CA . ALA A 1 103 ? -11.114 0.204 14.172 1.00 96.62 103 ALA A CA 1
ATOM 829 C C . ALA A 1 103 ? -9.748 -0.106 13.537 1.00 96.62 103 ALA A C 1
ATOM 831 O O . ALA A 1 103 ? -9.421 0.434 12.475 1.00 96.62 103 ALA A O 1
ATOM 832 N N . ARG A 1 104 ? -8.963 -1.003 14.149 1.00 95.44 104 ARG A N 1
ATOM 833 C CA . ARG A 1 104 ? -7.667 -1.441 13.607 1.00 95.44 104 ARG A CA 1
ATOM 834 C C . ARG A 1 104 ? -7.834 -2.229 12.315 1.00 95.44 104 ARG A C 1
ATOM 836 O O . ARG A 1 104 ? -7.142 -1.949 11.340 1.00 95.44 104 ARG A O 1
ATOM 843 N N . GLU A 1 105 ? -8.778 -3.166 12.277 1.00 96.44 105 GLU A N 1
ATOM 844 C CA . GLU A 1 105 ? -9.064 -3.950 11.073 1.00 96.44 105 GLU A CA 1
ATOM 845 C C . GLU A 1 105 ? -9.567 -3.069 9.922 1.00 96.44 105 GLU A C 1
ATOM 847 O O . GLU A 1 105 ? -9.154 -3.249 8.773 1.00 96.44 105 GLU A O 1
ATOM 852 N N . ALA A 1 106 ? -10.420 -2.082 10.214 1.00 95.44 106 ALA A N 1
ATOM 853 C CA . ALA A 1 106 ? -10.883 -1.115 9.228 1.00 95.44 106 ALA A CA 1
ATOM 854 C C . ALA A 1 106 ? -9.724 -0.273 8.676 1.00 95.44 106 ALA A C 1
ATOM 856 O O . ALA A 1 106 ? -9.624 -0.115 7.457 1.00 95.44 106 ALA A O 1
ATOM 857 N N . HIS A 1 107 ? -8.826 0.213 9.541 1.00 93.62 107 HIS A N 1
ATOM 858 C CA . HIS A 1 107 ? -7.648 0.969 9.119 1.00 93.62 107 HIS A CA 1
ATOM 859 C C . HIS A 1 107 ? -6.743 0.134 8.204 1.00 93.62 107 HIS A C 1
ATOM 861 O O . HIS A 1 107 ? -6.485 0.530 7.066 1.00 93.62 107 HIS A O 1
ATOM 867 N N . ASP A 1 108 ? -6.372 -1.075 8.630 1.00 94.69 108 ASP A N 1
ATOM 868 C CA . ASP A 1 108 ? -5.562 -1.997 7.830 1.00 94.69 108 ASP A CA 1
ATOM 869 C C . ASP A 1 108 ? -6.208 -2.299 6.473 1.00 94.69 108 ASP A C 1
ATOM 871 O O . ASP A 1 108 ? -5.534 -2.339 5.438 1.00 94.69 108 ASP A O 1
ATOM 875 N N . LYS A 1 109 ? -7.532 -2.487 6.452 1.00 94.62 109 LYS A N 1
ATOM 876 C CA . LYS A 1 109 ? -8.287 -2.696 5.215 1.00 94.62 109 LYS A CA 1
ATOM 877 C C . LYS A 1 109 ? -8.191 -1.479 4.296 1.00 94.62 109 LYS A C 1
ATOM 879 O O . LYS A 1 109 ? -7.930 -1.659 3.107 1.00 94.62 109 LYS A O 1
ATOM 884 N N . THR A 1 110 ? -8.374 -0.263 4.816 1.00 95.19 110 THR A N 1
ATOM 885 C CA . THR A 1 110 ? -8.253 0.970 4.017 1.00 95.19 110 THR A CA 1
ATOM 886 C C . THR A 1 110 ? -6.856 1.129 3.428 1.00 95.19 110 THR A C 1
ATOM 888 O O . THR A 1 110 ? -6.735 1.261 2.213 1.00 95.19 110 THR A O 1
ATOM 891 N N . THR A 1 111 ? -5.803 0.967 4.231 1.00 92.50 111 THR A N 1
ATOM 892 C CA . THR A 1 111 ? -4.415 1.087 3.769 1.00 92.50 111 THR A CA 1
ATOM 893 C C . THR A 1 111 ? -4.070 0.052 2.697 1.00 92.50 111 THR A C 1
ATOM 895 O O . THR A 1 111 ? -3.429 0.378 1.698 1.00 92.50 111 THR A O 1
ATOM 898 N N . ARG A 1 112 ? -4.526 -1.202 2.847 1.00 92.88 112 ARG A N 1
ATOM 899 C CA . ARG A 1 112 ? -4.333 -2.244 1.821 1.00 92.88 112 ARG A CA 1
ATOM 900 C C . ARG A 1 112 ? -5.046 -1.899 0.516 1.00 92.88 112 ARG A C 1
ATOM 902 O O . ARG A 1 112 ? -4.466 -2.088 -0.552 1.00 92.8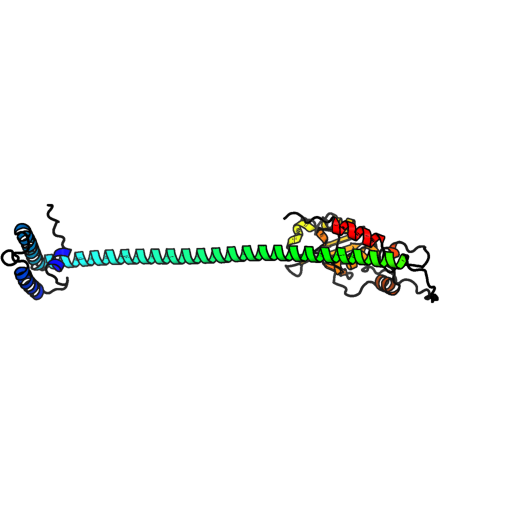8 112 ARG A O 1
ATOM 909 N N . MET A 1 113 ? -6.281 -1.399 0.591 1.00 93.62 113 MET A N 1
ATOM 910 C CA . MET A 1 113 ? -7.041 -0.988 -0.595 1.00 93.62 113 MET A CA 1
ATOM 911 C C . MET A 1 113 ? -6.379 0.193 -1.310 1.00 93.62 113 MET A C 1
ATOM 913 O O . MET A 1 113 ? -6.216 0.142 -2.527 1.00 93.62 113 MET A O 1
ATOM 917 N N . GLU A 1 114 ? -5.945 1.214 -0.571 1.00 93.25 114 GLU A N 1
ATOM 918 C CA . GLU A 1 114 ? -5.230 2.371 -1.120 1.00 93.25 114 GLU A CA 1
ATOM 919 C C . GLU A 1 114 ? -3.914 1.958 -1.783 1.00 93.25 114 GLU A C 1
ATOM 921 O O . GLU A 1 114 ? -3.637 2.359 -2.913 1.00 93.25 114 GLU A O 1
ATOM 926 N N . HIS A 1 115 ? -3.129 1.092 -1.132 1.00 91.75 115 HIS A N 1
ATOM 927 C CA . HIS A 1 115 ? -1.889 0.582 -1.708 1.00 91.75 115 HIS A CA 1
ATOM 928 C C . HIS A 1 115 ? -2.144 -0.216 -2.994 1.00 91.75 115 HIS A C 1
ATOM 930 O O . HIS A 1 115 ? -1.464 0.005 -3.994 1.00 91.75 115 HIS A O 1
ATOM 936 N N . ALA A 1 116 ? -3.154 -1.093 -3.008 1.00 93.25 116 ALA A N 1
ATOM 937 C CA . ALA A 1 116 ? -3.532 -1.862 -4.195 1.00 93.25 116 ALA A CA 1
ATOM 938 C C . ALA A 1 116 ? -4.039 -0.973 -5.348 1.00 93.25 116 ALA A C 1
ATOM 940 O O . ALA A 1 116 ? -3.773 -1.243 -6.521 1.00 93.25 116 ALA A O 1
ATOM 941 N N . GLN A 1 117 ? -4.762 0.107 -5.041 1.00 93.62 117 GLN A N 1
ATOM 942 C CA . GLN A 1 117 ? -5.182 1.084 -6.046 1.00 93.62 117 GLN A CA 1
ATOM 943 C C . GLN A 1 117 ? -3.993 1.872 -6.593 1.00 93.62 117 GLN A C 1
ATOM 945 O O . GLN A 1 117 ? -3.873 2.019 -7.808 1.00 93.62 117 GLN A O 1
ATOM 950 N N . TYR A 1 118 ? -3.094 2.329 -5.720 1.00 91.19 118 TYR A N 1
ATOM 951 C CA . TYR A 1 118 ? -1.884 3.045 -6.108 1.00 91.19 118 TYR A CA 1
ATOM 952 C C . TYR A 1 118 ? -0.988 2.198 -7.018 1.00 91.19 118 TYR A C 1
ATOM 954 O O . TYR A 1 118 ? -0.542 2.676 -8.061 1.00 91.19 118 TYR A O 1
ATOM 962 N N . THR A 1 119 ? -0.752 0.928 -6.674 1.00 87.31 119 THR A N 1
ATOM 963 C CA . THR A 1 119 ? 0.062 0.024 -7.501 1.00 87.31 119 THR A CA 1
ATOM 964 C C . THR A 1 119 ? -0.570 -0.197 -8.872 1.00 87.31 119 THR A C 1
ATOM 966 O O . THR A 1 119 ? 0.126 -0.087 -9.883 1.00 87.31 119 THR A O 1
ATOM 969 N N . LYS A 1 120 ? -1.892 -0.406 -8.932 1.00 89.06 120 LYS A N 1
ATOM 970 C CA . LYS A 1 120 ? -2.633 -0.535 -10.194 1.00 89.06 120 LYS A CA 1
ATOM 971 C C . LYS A 1 120 ? -2.564 0.739 -11.040 1.00 89.06 120 LYS A C 1
ATOM 973 O O . LYS A 1 120 ? -2.279 0.660 -12.231 1.00 89.06 120 LYS A O 1
ATOM 978 N N . GLN A 1 121 ? -2.790 1.910 -10.444 1.00 91.69 121 GLN A N 1
ATOM 979 C CA . GLN A 1 121 ? -2.706 3.197 -11.146 1.00 91.69 121 GLN A CA 1
ATOM 980 C C . GLN A 1 121 ? -1.292 3.467 -11.664 1.00 91.69 121 GLN A C 1
ATOM 982 O O . GLN A 1 121 ? -1.125 3.902 -12.801 1.00 91.69 121 GLN A O 1
ATOM 987 N N . ARG A 1 122 ? -0.265 3.157 -10.867 1.00 85.12 122 ARG A N 1
ATOM 988 C CA . ARG A 1 122 ? 1.136 3.281 -11.277 1.00 85.12 122 ARG A CA 1
ATOM 989 C C . ARG A 1 122 ? 1.458 2.364 -12.456 1.00 85.12 122 ARG A C 1
ATOM 991 O O . ARG A 1 122 ? 2.098 2.819 -13.398 1.00 85.12 122 ARG A O 1
ATOM 998 N N . ALA A 1 123 ? 1.000 1.113 -12.431 1.00 82.31 123 ALA A N 1
ATOM 999 C CA . ALA A 1 123 ? 1.190 0.175 -13.536 1.00 82.31 123 ALA A CA 1
ATOM 1000 C C . ALA A 1 123 ? 0.514 0.668 -14.826 1.00 82.31 123 ALA A C 1
ATOM 1002 O O . ALA A 1 123 ? 1.152 0.700 -15.876 1.00 82.31 123 ALA A O 1
ATOM 1003 N N . LEU A 1 124 ? -0.735 1.140 -14.732 1.00 89.56 124 LEU A N 1
ATOM 1004 C CA . LEU A 1 124 ? -1.453 1.727 -15.867 1.00 89.56 124 LEU A CA 1
ATOM 1005 C C . LEU A 1 124 ? -0.739 2.964 -16.417 1.00 89.56 124 LEU A C 1
ATOM 1007 O O . LEU A 1 124 ? -0.571 3.076 -17.627 1.00 89.56 124 LEU A O 1
ATOM 1011 N N . LYS A 1 125 ? -0.256 3.862 -15.548 1.00 86.31 125 LYS A N 1
ATOM 1012 C CA . LYS A 1 125 ? 0.458 5.064 -15.994 1.00 86.31 125 LYS A CA 1
ATOM 1013 C C . LYS A 1 125 ? 1.781 4.729 -16.683 1.00 86.31 125 LYS A C 1
ATOM 1015 O O . LYS A 1 125 ? 2.143 5.374 -17.661 1.00 86.31 125 LYS A O 1
ATOM 1020 N N . ILE A 1 126 ? 2.502 3.721 -16.190 1.00 76.81 126 ILE A N 1
ATOM 1021 C CA . ILE A 1 126 ? 3.721 3.223 -16.838 1.00 76.81 126 ILE A CA 1
ATOM 1022 C C . ILE A 1 126 ? 3.390 2.640 -18.218 1.00 76.81 126 ILE A C 1
ATOM 1024 O O . ILE A 1 126 ? 4.101 2.939 -19.174 1.00 76.81 126 ILE A O 1
ATOM 1028 N N . ALA A 1 127 ? 2.321 1.848 -18.338 1.00 79.00 127 ALA A N 1
ATOM 1029 C CA . ALA A 1 127 ? 1.887 1.286 -19.616 1.00 79.00 127 ALA A CA 1
ATOM 1030 C C . ALA A 1 127 ? 1.493 2.380 -20.627 1.00 79.00 127 ALA A C 1
ATOM 1032 O O . ALA A 1 127 ? 1.948 2.342 -21.767 1.00 79.00 127 ALA A O 1
ATOM 1033 N N . GLU A 1 128 ? 0.743 3.394 -20.189 1.00 85.12 128 GLU A N 1
ATOM 1034 C CA . GLU A 1 128 ? 0.374 4.559 -21.006 1.00 85.12 128 GLU A CA 1
ATOM 1035 C C . GLU A 1 128 ? 1.618 5.307 -21.514 1.00 85.12 128 GLU A C 1
ATOM 1037 O O . GLU A 1 128 ? 1.776 5.506 -22.715 1.00 85.12 128 GLU A O 1
ATOM 1042 N N . LEU A 1 129 ? 2.566 5.636 -20.626 1.00 79.69 129 LEU A N 1
ATOM 1043 C CA . LEU A 1 129 ? 3.819 6.301 -21.012 1.00 79.69 129 LEU A CA 1
ATOM 1044 C C . LEU A 1 129 ? 4.663 5.454 -21.980 1.00 79.69 129 LEU A C 1
ATOM 1046 O O . LEU A 1 129 ? 5.350 5.997 -22.849 1.00 79.69 129 LEU A O 1
ATOM 1050 N N . ARG A 1 130 ? 4.630 4.121 -21.849 1.00 75.88 130 ARG A N 1
ATOM 1051 C CA . ARG A 1 130 ? 5.299 3.208 -22.790 1.00 75.88 130 ARG A CA 1
ATOM 1052 C C . ARG A 1 130 ? 4.649 3.259 -24.166 1.00 75.88 130 ARG A C 1
ATOM 1054 O O . ARG A 1 130 ? 5.370 3.284 -25.161 1.00 75.88 130 ARG A O 1
ATOM 1061 N N . GLU A 1 131 ? 3.323 3.293 -24.232 1.00 78.50 131 GLU A N 1
ATOM 1062 C CA . GLU A 1 131 ? 2.580 3.408 -25.489 1.00 78.50 131 GLU A CA 1
ATOM 1063 C C . GLU A 1 131 ? 2.819 4.747 -26.181 1.00 78.50 131 GLU A C 1
ATOM 1065 O O . GLU A 1 131 ? 3.171 4.755 -27.363 1.00 78.50 131 GLU A O 1
ATOM 1070 N N . GLU A 1 132 ? 2.748 5.855 -25.442 1.00 81.62 132 GLU A N 1
ATOM 1071 C CA . GLU A 1 132 ? 3.101 7.185 -25.949 1.00 81.62 132 GLU A CA 1
ATOM 1072 C C . GLU A 1 132 ? 4.547 7.214 -26.470 1.00 81.62 132 GLU A C 1
ATOM 1074 O O . GLU A 1 132 ? 4.810 7.661 -27.589 1.00 81.62 132 GLU A O 1
ATOM 1079 N N . GLY A 1 133 ? 5.494 6.659 -25.703 1.00 81.00 133 GLY A N 1
ATOM 1080 C CA . GLY A 1 133 ? 6.894 6.553 -26.110 1.00 81.00 133 GLY A CA 1
ATOM 1081 C C . GLY A 1 133 ? 7.095 5.701 -27.368 1.00 81.00 133 GLY A C 1
ATOM 1082 O O . GLY A 1 133 ? 7.916 6.049 -28.220 1.00 81.00 133 GLY A O 1
ATOM 1083 N N . ARG A 1 134 ? 6.341 4.604 -27.525 1.00 79.19 134 ARG A N 1
ATOM 1084 C CA . ARG A 1 134 ? 6.359 3.775 -28.743 1.00 79.19 134 ARG A CA 1
ATOM 1085 C C . ARG A 1 134 ? 5.818 4.529 -29.950 1.00 79.19 134 ARG A C 1
ATOM 1087 O O . ARG A 1 134 ? 6.472 4.515 -30.991 1.00 79.19 134 ARG A O 1
ATOM 1094 N N . ALA A 1 135 ? 4.680 5.207 -29.812 1.00 82.25 135 ALA A N 1
ATOM 1095 C CA . ALA A 1 135 ? 4.083 5.994 -30.889 1.00 82.25 135 ALA A CA 1
ATOM 1096 C C . ALA A 1 135 ? 5.053 7.075 -31.390 1.00 82.25 135 ALA A C 1
ATOM 1098 O O . ALA A 1 135 ? 5.326 7.151 -32.586 1.00 82.25 135 ALA A O 1
ATOM 1099 N N . MET A 1 136 ? 5.690 7.814 -30.473 1.00 80.06 136 MET A N 1
ATOM 1100 C CA . MET A 1 136 ? 6.704 8.812 -30.835 1.00 80.06 136 MET A CA 1
ATOM 1101 C C . MET A 1 136 ? 7.903 8.206 -31.574 1.00 80.06 136 MET A C 1
ATOM 1103 O O . MET A 1 136 ? 8.429 8.823 -32.502 1.00 80.06 136 MET A O 1
ATOM 1107 N N . ARG A 1 137 ? 8.359 7.002 -31.190 1.00 79.81 137 ARG A N 1
ATOM 1108 C CA . ARG A 1 137 ? 9.436 6.310 -31.917 1.00 79.81 137 ARG A CA 1
ATOM 1109 C C . ARG A 1 137 ? 8.994 5.955 -33.333 1.00 79.81 137 ARG A C 1
ATOM 1111 O O . ARG A 1 137 ? 9.736 6.248 -34.267 1.00 79.81 137 ARG A O 1
ATOM 1118 N N . ILE A 1 138 ? 7.798 5.386 -33.498 1.00 81.31 138 ILE A N 1
ATOM 1119 C CA . ILE A 1 138 ? 7.240 5.053 -34.816 1.00 81.31 138 ILE A CA 1
ATOM 1120 C C . ILE A 1 138 ? 7.165 6.304 -35.698 1.00 81.31 138 ILE A C 1
ATOM 1122 O O . ILE A 1 138 ? 7.648 6.277 -36.829 1.00 81.31 138 ILE A O 1
ATOM 1126 N N . ASP A 1 139 ? 6.634 7.410 -35.182 1.00 82.88 139 ASP A N 1
ATOM 1127 C CA . ASP A 1 139 ? 6.525 8.657 -35.941 1.00 82.88 139 ASP A CA 1
ATOM 1128 C C . ASP A 1 139 ? 7.898 9.216 -36.323 1.00 82.88 139 ASP A C 1
ATOM 1130 O O . ASP A 1 139 ? 8.118 9.585 -37.479 1.00 82.88 139 ASP A O 1
ATOM 1134 N N . LYS A 1 140 ? 8.858 9.200 -35.389 1.00 78.75 140 LYS A N 1
ATOM 1135 C CA . LYS A 1 140 ? 10.234 9.648 -35.639 1.00 78.75 140 LYS A CA 1
ATOM 1136 C C . LYS A 1 140 ? 10.913 8.823 -36.731 1.00 78.75 140 LYS A C 1
ATOM 1138 O O . LYS A 1 140 ? 11.485 9.395 -37.654 1.00 78.75 140 LYS A O 1
ATOM 1143 N N . HIS A 1 141 ? 10.853 7.496 -36.641 1.00 76.81 141 HIS A N 1
ATOM 1144 C CA . HIS A 1 141 ? 11.438 6.613 -37.650 1.00 76.81 141 HIS A CA 1
ATOM 1145 C C . HIS A 1 141 ? 10.736 6.774 -39.015 1.00 76.81 141 HIS A C 1
ATOM 1147 O O . HIS A 1 141 ? 11.388 6.816 -40.058 1.00 76.81 141 HIS A O 1
ATOM 1153 N N . ALA A 1 142 ? 9.410 6.950 -39.032 1.00 84.31 142 ALA A N 1
ATOM 1154 C CA . ALA A 1 142 ? 8.665 7.210 -40.263 1.00 84.31 142 ALA A CA 1
ATOM 1155 C C . ALA A 1 142 ? 9.053 8.554 -40.898 1.00 84.31 142 ALA A C 1
ATOM 1157 O O . ALA A 1 142 ? 9.162 8.649 -42.120 1.00 84.31 142 ALA A O 1
ATOM 1158 N N . GLN A 1 143 ? 9.288 9.585 -40.085 1.00 84.38 143 GLN A N 1
ATOM 1159 C CA . GLN A 1 143 ? 9.756 10.884 -40.555 1.00 84.38 143 GLN A CA 1
ATOM 1160 C C . GLN A 1 143 ? 11.172 10.800 -41.136 1.00 84.38 143 GLN A C 1
ATOM 1162 O O . GLN A 1 143 ? 11.392 11.317 -42.228 1.00 84.38 143 GLN A O 1
ATOM 1167 N N . ILE A 1 144 ? 12.093 10.092 -40.472 1.00 77.88 144 ILE A N 1
ATOM 1168 C CA . ILE A 1 144 ? 13.458 9.849 -40.971 1.00 77.88 144 ILE A CA 1
ATOM 1169 C C . ILE A 1 144 ? 13.419 9.225 -42.375 1.00 77.88 144 ILE A C 1
ATOM 1171 O O . ILE A 1 144 ? 14.101 9.703 -43.283 1.00 77.88 144 ILE A O 1
ATOM 1175 N N . LEU A 1 145 ? 12.575 8.210 -42.587 1.00 81.56 145 LEU A N 1
ATOM 1176 C CA . LEU A 1 145 ? 12.417 7.588 -43.905 1.00 81.56 145 LEU A CA 1
ATOM 1177 C C . LEU A 1 145 ? 11.781 8.522 -44.940 1.00 81.56 145 LEU A C 1
ATOM 1179 O O . LEU A 1 145 ? 12.215 8.524 -46.091 1.00 81.56 145 LEU A O 1
ATOM 1183 N N . ARG A 1 146 ? 10.783 9.333 -44.559 1.00 84.69 146 ARG A N 1
ATOM 1184 C CA . ARG A 1 146 ? 10.172 10.328 -45.462 1.00 84.69 146 ARG A CA 1
ATOM 1185 C C . ARG A 1 146 ? 11.181 11.387 -45.901 1.00 84.69 146 ARG A C 1
ATOM 1187 O O . ARG A 1 146 ? 11.243 11.713 -47.081 1.00 84.69 146 ARG A O 1
ATOM 1194 N N . GLU A 1 147 ? 11.978 11.907 -44.969 1.00 81.56 147 GLU A N 1
ATOM 1195 C CA . GLU A 1 147 ? 13.033 12.883 -45.256 1.00 81.56 147 GLU A CA 1
ATOM 1196 C C . GLU A 1 147 ? 14.116 12.289 -46.165 1.00 81.56 147 GLU A C 1
ATOM 1198 O O . GLU A 1 147 ? 14.577 12.955 -47.092 1.00 81.56 147 GLU A O 1
ATOM 1203 N N . TRP A 1 148 ? 14.493 11.026 -45.941 1.00 79.31 148 TRP A N 1
ATOM 1204 C CA . TRP A 1 148 ? 15.414 10.305 -46.820 1.00 79.31 148 TRP A CA 1
ATOM 1205 C C . TRP A 1 148 ? 14.843 10.129 -48.237 1.00 79.31 148 TRP A C 1
ATOM 1207 O O . TRP A 1 148 ? 15.524 10.451 -49.211 1.00 79.31 148 TRP A O 1
ATOM 1217 N N . GLN A 1 149 ? 13.581 9.703 -48.365 1.00 80.56 149 GLN A N 1
ATOM 1218 C CA . GLN A 1 149 ? 12.906 9.565 -49.663 1.00 80.56 149 GLN A CA 1
ATOM 1219 C C . GLN A 1 149 ? 12.817 10.900 -50.415 1.00 80.56 149 GLN A C 1
ATOM 1221 O O . GLN A 1 149 ? 13.039 10.931 -51.623 1.00 80.56 149 GLN A O 1
ATOM 1226 N N . ALA A 1 150 ? 12.530 12.002 -49.713 1.00 81.44 150 ALA A N 1
ATOM 1227 C CA . ALA A 1 150 ? 12.467 13.336 -50.306 1.00 81.44 150 ALA A CA 1
ATOM 1228 C C . ALA A 1 150 ? 13.839 13.809 -50.817 1.00 81.44 150 ALA A C 1
ATOM 1230 O O . ALA A 1 150 ? 13.932 14.303 -51.937 1.00 81.44 150 ALA A O 1
ATOM 1231 N N . ARG A 1 151 ? 14.916 13.590 -50.046 1.00 74.00 151 ARG A N 1
ATOM 1232 C CA . ARG A 1 151 ? 16.293 13.918 -50.465 1.00 74.00 151 ARG A CA 1
ATOM 1233 C C . ARG A 1 151 ? 16.738 13.144 -51.702 1.00 74.00 151 ARG A C 1
ATOM 1235 O O . ARG A 1 151 ? 17.408 13.709 -52.555 1.00 74.00 151 ARG A O 1
ATOM 1242 N N . MET A 1 152 ? 16.338 11.878 -51.821 1.00 69.88 152 MET A N 1
ATOM 1243 C CA . MET A 1 152 ? 16.619 11.058 -53.006 1.00 69.88 152 MET A CA 1
ATOM 1244 C C . MET A 1 152 ? 15.914 11.567 -54.275 1.00 69.88 152 MET A C 1
ATOM 1246 O O . MET A 1 152 ? 16.337 11.240 -55.381 1.00 69.88 152 MET A O 1
ATOM 1250 N N . GLN A 1 153 ? 14.841 12.352 -54.135 1.00 68.62 153 GLN A N 1
ATOM 1251 C CA . GLN A 1 153 ? 14.108 12.945 -55.258 1.00 68.62 153 GLN A CA 1
ATOM 1252 C C . GLN A 1 153 ? 14.623 14.340 -55.652 1.00 68.62 153 GLN A C 1
ATOM 1254 O O . GLN A 1 153 ? 14.211 14.861 -56.690 1.00 68.62 153 GLN A O 1
ATOM 1259 N N . GLU A 1 154 ? 15.526 14.950 -54.875 1.00 61.69 154 GLU A N 1
ATOM 1260 C CA . GLU A 1 154 ? 16.131 16.233 -55.239 1.00 61.69 154 GLU A CA 1
ATOM 1261 C C . GLU A 1 154 ? 17.196 16.054 -56.343 1.00 61.69 154 GLU A C 1
ATOM 1263 O O . GLU A 1 154 ? 18.070 15.188 -56.239 1.00 61.69 154 GLU A O 1
ATOM 1268 N N . PRO A 1 155 ? 17.180 16.870 -57.415 1.00 54.59 155 PRO A N 1
ATOM 1269 C CA . PRO A 1 155 ? 18.204 16.811 -58.450 1.00 54.59 155 PRO A CA 1
ATOM 1270 C C . PRO A 1 155 ? 19.573 17.231 -57.889 1.00 54.59 155 PRO A C 1
ATOM 1272 O O . PRO A 1 155 ? 19.740 18.313 -57.322 1.00 54.59 155 PRO A O 1
ATOM 1275 N N . ALA A 1 156 ? 20.568 16.361 -58.071 1.00 50.12 156 ALA A N 1
ATOM 1276 C CA . ALA A 1 156 ? 21.910 16.506 -57.520 1.00 50.12 156 ALA A CA 1
ATOM 1277 C C . ALA A 1 156 ? 22.589 17.819 -57.954 1.00 50.12 156 ALA A C 1
ATOM 1279 O O . ALA A 1 156 ? 23.014 17.966 -59.100 1.00 50.12 156 ALA A O 1
ATOM 1280 N N . THR A 1 157 ? 22.762 18.757 -57.018 1.00 47.88 157 THR A N 1
ATOM 1281 C CA . THR A 1 157 ? 23.628 19.927 -57.216 1.00 47.88 157 THR A CA 1
ATOM 1282 C C . THR A 1 157 ? 24.999 19.625 -56.613 1.00 47.88 157 THR A C 1
ATOM 1284 O O . THR A 1 157 ? 25.148 19.428 -55.408 1.00 47.88 157 THR A O 1
ATOM 1287 N N . THR A 1 158 ? 26.013 1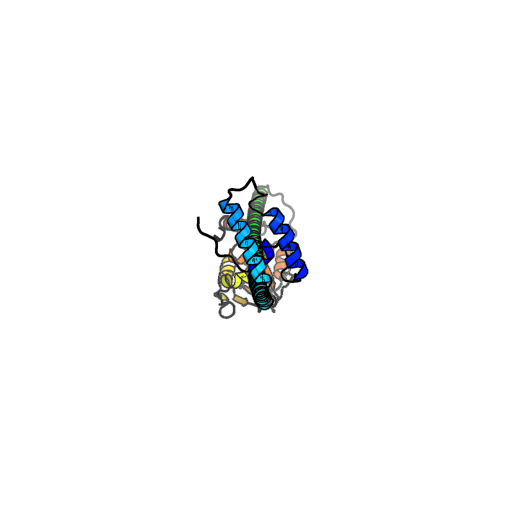9.526 -57.468 1.00 43.88 158 THR A N 1
ATOM 1288 C CA . THR A 1 158 ? 27.372 19.099 -57.115 1.00 43.88 158 THR A CA 1
ATOM 1289 C C . THR A 1 158 ? 28.129 20.161 -56.310 1.00 43.88 158 THR A C 1
ATOM 1291 O O . THR A 1 158 ? 28.438 21.229 -56.836 1.00 43.88 158 THR A O 1
ATOM 1294 N N . LEU A 1 159 ? 28.510 19.841 -55.068 1.00 45.66 159 LEU A N 1
ATOM 1295 C CA . LEU A 1 159 ? 29.517 20.576 -54.287 1.00 45.66 159 LEU A CA 1
ATOM 1296 C C . LEU A 1 159 ? 30.872 19.839 -54.303 1.00 45.66 159 LEU A C 1
ATOM 1298 O O . LEU A 1 159 ? 30.903 18.606 -54.370 1.00 45.66 159 LEU A O 1
ATOM 1302 N N . PRO A 1 160 ? 32.009 20.562 -54.235 1.00 37.44 160 PRO A N 1
ATOM 1303 C CA . PRO A 1 160 ? 33.328 19.972 -54.418 1.00 37.44 160 PRO A CA 1
ATOM 1304 C C . PRO A 1 160 ? 33.776 19.165 -53.193 1.00 37.44 160 PRO A C 1
ATOM 1306 O O . PRO A 1 160 ? 33.737 19.614 -52.047 1.00 37.44 160 PRO A O 1
ATOM 1309 N N . ARG A 1 161 ? 34.264 17.956 -53.473 1.00 39.75 161 ARG A N 1
ATOM 1310 C CA . ARG A 1 161 ? 34.794 16.981 -52.514 1.00 39.75 161 ARG A CA 1
ATOM 1311 C C . ARG A 1 161 ? 36.172 17.399 -51.991 1.00 39.75 161 ARG A C 1
ATOM 1313 O O . ARG A 1 161 ? 37.142 17.387 -52.747 1.00 39.75 161 ARG A O 1
ATOM 1320 N N . LYS A 1 162 ? 36.305 17.661 -50.686 1.00 34.16 162 LYS A N 1
ATOM 1321 C CA . LYS A 1 162 ? 37.613 17.610 -50.006 1.00 34.16 162 LYS A CA 1
ATOM 1322 C C . LYS A 1 162 ? 37.942 16.151 -49.684 1.00 34.16 162 LYS A C 1
ATOM 1324 O O . LYS A 1 162 ? 37.209 15.503 -48.945 1.00 34.16 162 LYS A O 1
ATOM 1329 N N . ARG A 1 163 ? 39.038 15.636 -50.250 1.00 37.62 163 ARG A N 1
ATOM 1330 C CA . ARG A 1 163 ? 39.615 14.338 -49.870 1.00 37.62 163 ARG A CA 1
ATOM 1331 C C . ARG A 1 163 ? 40.208 14.467 -48.464 1.00 37.62 163 ARG A C 1
ATOM 1333 O O . ARG A 1 163 ? 41.126 15.262 -48.267 1.00 37.62 163 ARG A O 1
ATOM 1340 N N . ALA A 1 164 ? 39.654 13.735 -47.501 1.00 41.78 164 ALA A N 1
ATOM 1341 C CA . ALA A 1 164 ? 40.255 13.565 -46.183 1.00 41.78 164 ALA A CA 1
ATOM 1342 C C . ALA A 1 164 ? 41.468 12.627 -46.299 1.00 41.78 164 ALA A C 1
ATOM 1344 O O . ALA A 1 164 ? 41.451 11.691 -47.097 1.00 41.78 164 ALA A O 1
ATOM 1345 N N . ARG A 1 165 ? 42.529 12.946 -45.552 1.00 42.66 165 ARG A N 1
ATOM 1346 C CA . ARG A 1 165 ? 43.764 12.161 -45.452 1.00 42.66 165 ARG A CA 1
ATOM 1347 C C . ARG A 1 165 ? 43.466 10.758 -44.912 1.00 42.66 165 ARG A C 1
ATOM 1349 O O . ARG A 1 165 ? 42.556 10.597 -44.104 1.00 42.66 165 ARG A O 1
ATOM 1356 N N . GLU A 1 166 ? 44.251 9.780 -45.358 1.00 47.25 166 GLU A N 1
ATOM 1357 C CA . GLU A 1 166 ? 44.339 8.442 -44.764 1.00 47.25 166 GLU A CA 1
ATOM 1358 C C . GLU A 1 166 ? 44.891 8.557 -43.337 1.00 47.25 166 GLU A C 1
ATOM 1360 O O . GLU A 1 166 ? 46.097 8.491 -43.115 1.00 47.25 166 GLU A O 1
ATOM 1365 N N . ASP A 1 167 ? 44.003 8.762 -42.369 1.00 53.75 167 ASP A N 1
ATOM 1366 C CA . ASP A 1 167 ? 44.292 8.449 -40.974 1.00 53.75 167 ASP A CA 1
ATOM 1367 C C . ASP A 1 167 ? 44.015 6.950 -40.790 1.00 53.75 167 ASP A C 1
ATOM 1369 O O . ASP A 1 167 ? 42.891 6.488 -41.001 1.00 53.75 167 ASP A O 1
ATOM 1373 N N . SER A 1 168 ? 45.046 6.176 -40.445 1.00 67.12 168 SER A N 1
ATOM 1374 C CA . SER A 1 168 ? 44.928 4.748 -40.127 1.00 67.12 168 SER A CA 1
ATOM 1375 C C . SER A 1 168 ? 43.901 4.521 -39.012 1.00 67.12 168 SER A C 1
ATOM 1377 O O . SER A 1 168 ? 43.926 5.235 -38.007 1.00 67.12 168 SER A O 1
ATOM 1379 N N . LEU A 1 169 ? 43.028 3.519 -39.173 1.00 71.44 169 LEU A N 1
ATOM 1380 C CA . LEU A 1 169 ? 41.975 3.198 -38.205 1.00 71.44 169 LEU A CA 1
ATOM 1381 C C . LEU A 1 169 ? 42.559 2.947 -36.799 1.00 71.44 169 LEU A C 1
ATOM 1383 O O . LEU A 1 169 ? 43.559 2.233 -36.679 1.00 71.44 169 LEU A O 1
ATOM 1387 N N . PRO A 1 170 ? 41.945 3.491 -35.730 1.00 81.00 170 PRO A N 1
ATOM 1388 C CA . PRO A 1 170 ? 42.326 3.155 -34.362 1.00 81.00 170 PRO A CA 1
ATOM 1389 C C . PRO A 1 170 ? 42.193 1.644 -34.105 1.00 81.00 170 PRO A C 1
ATOM 1391 O O . PRO A 1 170 ? 41.194 1.056 -34.527 1.00 81.00 170 PRO A O 1
ATOM 1394 N N . PRO A 1 171 ? 43.147 1.006 -33.403 1.00 79.44 171 PRO A N 1
ATOM 1395 C CA . PRO A 1 171 ? 43.040 -0.408 -33.059 1.00 79.44 171 PRO A CA 1
ATOM 1396 C C . PRO A 1 171 ? 41.883 -0.649 -32.079 1.00 79.44 171 PRO A C 1
ATOM 1398 O O . PRO A 1 171 ? 41.598 0.194 -31.226 1.00 79.44 171 PRO A O 1
ATOM 1401 N N . VAL A 1 172 ? 41.239 -1.811 -32.194 1.00 78.81 172 VAL A N 1
ATOM 1402 C CA . VAL A 1 172 ? 40.199 -2.266 -31.260 1.00 78.81 172 VAL A CA 1
ATOM 1403 C C . VAL A 1 172 ? 40.869 -2.705 -29.959 1.00 78.81 172 VAL A C 1
ATOM 1405 O O . VAL A 1 172 ? 41.748 -3.564 -29.982 1.00 78.81 172 VAL A O 1
ATOM 1408 N N . GLY A 1 173 ? 40.487 -2.101 -28.836 1.00 80.06 173 GLY A N 1
ATOM 1409 C CA . GLY A 1 173 ? 40.954 -2.499 -27.510 1.00 80.06 173 GLY A CA 1
ATOM 1410 C C . GLY A 1 173 ? 40.132 -3.643 -26.911 1.00 80.06 173 GLY A C 1
ATOM 1411 O O . GLY A 1 173 ? 38.970 -3.841 -27.256 1.00 80.06 173 GLY A O 1
ATOM 1412 N N . ASP A 1 174 ? 40.706 -4.348 -25.935 1.00 76.62 174 ASP A N 1
ATOM 1413 C CA . ASP A 1 174 ? 40.124 -5.560 -25.325 1.00 76.62 174 ASP A CA 1
ATOM 1414 C C . ASP A 1 174 ? 38.756 -5.355 -24.641 1.00 76.62 174 ASP A C 1
ATOM 1416 O O . ASP A 1 174 ? 38.031 -6.313 -24.384 1.00 76.62 174 ASP A O 1
ATOM 1420 N N . ALA A 1 175 ? 38.398 -4.110 -24.312 1.00 83.12 175 ALA A N 1
ATOM 1421 C CA . ALA A 1 175 ? 37.114 -3.762 -23.700 1.00 83.12 175 ALA A CA 1
ATOM 1422 C C . ALA A 1 175 ? 36.133 -3.084 -24.664 1.00 83.12 175 ALA A C 1
ATOM 1424 O O . ALA A 1 175 ? 35.023 -2.743 -24.260 1.00 83.12 175 ALA A O 1
ATOM 1425 N N . ASP A 1 176 ? 36.515 -2.871 -25.922 1.00 86.00 176 ASP A N 1
ATOM 1426 C CA . ASP A 1 176 ? 35.702 -2.102 -26.862 1.00 86.00 176 ASP A CA 1
ATOM 1427 C C . ASP A 1 176 ? 34.489 -2.893 -27.389 1.00 86.00 176 ASP A C 1
ATOM 1429 O O . ASP A 1 176 ? 33.588 -2.301 -27.971 1.00 86.00 176 ASP A O 1
ATOM 1433 N N . THR A 1 177 ? 34.411 -4.202 -27.122 1.00 89.56 177 THR A N 1
ATOM 1434 C CA . THR A 1 177 ? 33.238 -5.058 -27.389 1.00 89.56 177 THR A CA 1
ATOM 1435 C C . THR A 1 177 ? 32.371 -5.316 -26.148 1.00 89.56 177 THR A C 1
ATOM 1437 O O . THR A 1 177 ? 31.370 -6.035 -26.229 1.00 89.56 177 THR A O 1
ATOM 1440 N N . ASN A 1 178 ? 32.731 -4.736 -24.994 1.00 93.00 178 ASN A N 1
ATOM 1441 C CA . ASN A 1 178 ? 32.029 -4.953 -23.732 1.00 93.00 178 ASN A CA 1
ATOM 1442 C C . ASN A 1 178 ? 30.915 -3.924 -23.518 1.00 93.00 178 ASN A C 1
ATOM 1444 O O . ASN A 1 178 ? 31.146 -2.713 -23.439 1.00 93.00 178 ASN A O 1
ATOM 1448 N N . VAL A 1 179 ? 29.706 -4.435 -23.312 1.00 92.94 179 VAL A N 1
ATOM 1449 C CA . VAL A 1 179 ? 28.503 -3.661 -23.018 1.00 92.94 179 VAL A CA 1
ATOM 1450 C C . VAL A 1 179 ? 28.008 -4.021 -21.624 1.00 92.94 179 VAL A C 1
ATOM 1452 O O . VAL A 1 179 ? 27.830 -5.188 -21.283 1.00 92.94 179 VAL A O 1
ATOM 1455 N N . LEU A 1 180 ? 27.784 -3.005 -20.800 1.00 92.38 180 LEU A N 1
ATOM 1456 C CA . LEU A 1 180 ? 27.150 -3.137 -19.499 1.00 92.38 180 LEU A CA 1
ATOM 1457 C C . LEU A 1 180 ? 25.646 -2.938 -19.651 1.00 92.38 180 LEU A C 1
ATOM 1459 O O . LEU A 1 180 ? 25.196 -1.886 -20.099 1.00 92.38 180 LEU A O 1
ATOM 1463 N N . LEU A 1 181 ? 24.888 -3.928 -19.202 1.00 91.69 181 LEU A N 1
ATOM 1464 C CA . LEU A 1 181 ? 23.439 -3.912 -19.131 1.00 91.69 181 LEU A CA 1
ATOM 1465 C C . LEU A 1 181 ? 22.978 -3.786 -17.684 1.00 91.69 181 LEU A C 1
ATOM 1467 O O . LEU A 1 181 ? 23.561 -4.398 -16.786 1.00 91.69 181 LEU A O 1
ATOM 1471 N N . ARG A 1 182 ? 21.925 -3.003 -17.453 1.00 90.44 182 ARG A N 1
ATOM 1472 C CA . ARG A 1 182 ? 21.270 -2.879 -16.147 1.00 90.44 182 ARG A CA 1
ATOM 1473 C C . ARG A 1 182 ? 19.765 -2.996 -16.295 1.00 90.44 182 ARG A C 1
ATOM 1475 O O . ARG A 1 182 ? 19.192 -2.319 -17.143 1.00 90.44 182 ARG A O 1
ATOM 1482 N N . PHE A 1 183 ? 19.146 -3.811 -15.451 1.00 89.19 183 PHE A N 1
ATOM 1483 C CA . PHE A 1 183 ? 17.696 -4.001 -15.424 1.00 89.19 183 PHE A CA 1
ATOM 1484 C C . PHE A 1 183 ? 17.183 -4.206 -13.987 1.00 89.19 183 PHE A C 1
ATOM 1486 O O . PHE A 1 183 ? 17.978 -4.543 -13.099 1.00 89.19 183 PHE A O 1
ATOM 1493 N N . PRO A 1 184 ? 15.885 -3.968 -13.719 1.00 88.12 184 PRO A N 1
ATOM 1494 C CA . PRO A 1 184 ? 15.293 -4.132 -12.391 1.00 88.12 184 PRO A CA 1
ATOM 1495 C C . PRO A 1 184 ? 15.416 -5.565 -11.857 1.00 88.12 184 PRO A C 1
ATOM 1497 O O . PRO A 1 184 ? 15.267 -6.524 -12.609 1.00 88.12 184 PRO A O 1
ATOM 1500 N N . VAL A 1 185 ? 15.623 -5.722 -10.544 1.00 87.69 185 VAL A N 1
ATOM 1501 C CA . VAL A 1 185 ? 15.721 -7.054 -9.896 1.00 87.69 185 VAL A CA 1
ATOM 1502 C C . VAL A 1 185 ? 14.456 -7.895 -10.096 1.00 87.69 185 VAL A C 1
ATOM 1504 O O . VAL A 1 185 ? 14.550 -9.109 -10.228 1.00 87.69 185 VAL A O 1
ATOM 1507 N N . ASP A 1 186 ? 13.289 -7.263 -10.216 1.00 85.25 186 ASP A N 1
ATOM 1508 C CA . ASP A 1 186 ? 12.015 -7.959 -10.436 1.00 85.25 186 ASP A CA 1
ATOM 1509 C C . ASP A 1 186 ? 11.985 -8.765 -11.754 1.00 85.25 186 ASP A C 1
ATOM 1511 O O . ASP A 1 186 ? 11.191 -9.690 -11.896 1.00 85.25 186 ASP A O 1
ATOM 1515 N N . GLN A 1 187 ? 12.867 -8.451 -12.712 1.00 85.81 187 GLN A N 1
ATOM 1516 C CA . GLN A 1 187 ? 12.989 -9.164 -13.988 1.00 85.81 187 GLN A CA 1
ATOM 1517 C C . GLN A 1 187 ? 14.018 -10.307 -13.955 1.00 85.81 187 GLN A C 1
ATOM 1519 O O . GLN A 1 187 ? 14.209 -10.981 -14.967 1.00 85.81 187 GLN A O 1
ATOM 1524 N N . GLU A 1 188 ? 14.692 -10.555 -12.826 1.00 87.06 188 GLU A N 1
ATOM 1525 C CA . GLU A 1 188 ? 15.747 -11.574 -12.713 1.00 87.06 188 GLU A CA 1
ATOM 1526 C C . GLU A 1 188 ? 15.286 -12.956 -13.180 1.00 87.06 188 GLU A C 1
ATOM 1528 O O . GLU A 1 188 ? 15.977 -13.617 -13.958 1.00 87.06 188 GLU A O 1
ATOM 1533 N N . GLU A 1 189 ? 14.104 -13.383 -12.738 1.00 85.88 189 GLU A N 1
ATOM 1534 C CA . GLU A 1 189 ? 13.558 -14.698 -13.065 1.00 85.88 189 GLU A CA 1
ATOM 1535 C C . GLU A 1 189 ? 13.271 -14.830 -14.566 1.00 85.88 189 GLU A C 1
ATOM 1537 O O . GLU A 1 189 ? 13.659 -15.819 -15.190 1.00 85.88 189 GLU A O 1
ATOM 1542 N N . GLN A 1 190 ? 12.685 -13.793 -15.169 1.00 86.81 190 GLN A N 1
ATOM 1543 C CA . GLN A 1 190 ? 12.385 -13.750 -16.599 1.00 86.81 190 GLN A CA 1
ATOM 1544 C C . GLN A 1 190 ? 13.660 -13.727 -17.461 1.00 86.81 190 GLN A C 1
ATOM 1546 O O . GLN A 1 190 ? 13.697 -14.340 -18.529 1.00 86.81 190 GLN A O 1
ATOM 1551 N N . MET A 1 191 ? 14.702 -13.030 -17.000 1.00 85.38 191 MET A N 1
ATOM 1552 C CA . MET A 1 191 ? 15.917 -12.742 -17.769 1.00 85.38 191 MET A CA 1
ATOM 1553 C C . MET A 1 191 ? 16.996 -13.813 -17.624 1.00 85.38 191 MET A C 1
ATOM 1555 O O . MET A 1 191 ? 17.670 -14.148 -18.599 1.00 85.38 191 MET A O 1
ATOM 1559 N N . LEU A 1 192 ? 17.181 -14.332 -16.409 1.00 86.81 1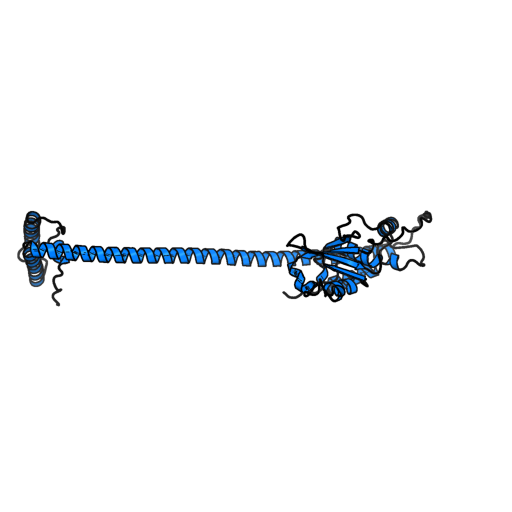92 LEU A N 1
ATOM 1560 C CA . LEU A 1 192 ? 18.292 -15.211 -16.047 1.00 86.81 192 LEU A CA 1
ATOM 1561 C C . LEU A 1 192 ? 17.845 -16.628 -15.673 1.00 86.81 192 LEU A C 1
ATOM 1563 O O . LEU A 1 192 ? 18.697 -17.513 -15.670 1.00 86.81 192 LEU A O 1
ATOM 1567 N N . GLN A 1 193 ? 16.564 -16.864 -15.352 1.00 84.94 193 GLN A N 1
ATOM 1568 C CA . GLN A 1 193 ? 16.004 -18.186 -14.999 1.00 84.94 193 GLN A CA 1
ATOM 1569 C C . GLN A 1 193 ? 16.830 -18.971 -13.954 1.00 84.94 193 GLN A C 1
ATOM 1571 O O . GLN A 1 193 ? 16.934 -20.194 -14.004 1.00 84.94 193 GLN A O 1
ATOM 1576 N N . GLY A 1 194 ? 17.500 -18.273 -13.028 1.00 76.31 194 GLY A N 1
ATOM 1577 C CA . GLY A 1 194 ? 18.405 -18.889 -12.044 1.00 76.31 194 GLY A CA 1
ATOM 1578 C C . GLY A 1 194 ? 19.710 -19.474 -12.618 1.00 76.31 194 GLY A C 1
ATOM 1579 O O . GLY A 1 194 ? 20.533 -19.995 -11.863 1.00 76.31 194 GLY A O 1
ATOM 1580 N N . LEU A 1 195 ? 19.936 -19.361 -13.932 1.00 72.31 195 LEU A N 1
ATOM 1581 C CA . LEU A 1 195 ? 21.128 -19.834 -14.648 1.00 72.31 195 LEU A CA 1
ATOM 1582 C C . LEU A 1 195 ? 22.265 -18.807 -14.669 1.00 72.31 195 LEU A C 1
ATOM 1584 O O . LEU A 1 195 ? 23.405 -19.173 -14.944 1.00 72.31 195 LEU A O 1
ATOM 1588 N N . GLY A 1 196 ? 21.986 -17.542 -14.340 1.00 64.06 196 GLY A N 1
ATOM 1589 C CA . GLY A 1 196 ? 22.887 -16.405 -14.577 1.00 64.06 196 GLY A CA 1
ATOM 1590 C C . GLY A 1 196 ? 24.316 -16.519 -14.020 1.00 64.06 196 GLY A C 1
ATOM 1591 O O . GLY A 1 196 ? 25.221 -15.899 -14.570 1.00 64.06 196 GLY A O 1
ATOM 1592 N N . TYR A 1 197 ? 24.550 -17.325 -12.979 1.00 68.94 197 TYR A N 1
ATOM 1593 C CA . TYR A 1 197 ? 25.888 -17.549 -12.402 1.00 68.94 197 TYR A CA 1
ATOM 1594 C C . TYR A 1 197 ? 26.547 -18.874 -12.816 1.00 68.94 197 TYR A C 1
ATOM 1596 O O . TYR A 1 197 ? 27.705 -19.106 -12.475 1.00 68.94 197 TYR A O 1
ATOM 1604 N N . LYS A 1 198 ? 25.818 -19.762 -13.502 1.00 68.94 198 LYS A N 1
ATOM 1605 C CA . LYS A 1 198 ? 26.269 -21.120 -13.852 1.00 68.94 198 LYS A CA 1
ATOM 1606 C C . LYS A 1 198 ? 26.398 -21.326 -15.358 1.00 68.94 198 LYS A C 1
ATOM 1608 O O . LYS A 1 198 ? 27.378 -21.915 -15.792 1.00 68.94 198 LYS A O 1
ATOM 1613 N N . ASP A 1 199 ? 25.428 -20.837 -16.127 1.00 79.44 199 ASP A N 1
ATOM 1614 C CA . ASP A 1 199 ? 25.406 -20.922 -17.586 1.00 79.44 199 ASP A CA 1
ATOM 1615 C C . ASP A 1 199 ? 24.731 -19.677 -18.177 1.00 79.44 199 ASP A C 1
ATOM 1617 O O . ASP A 1 199 ? 23.551 -19.656 -18.530 1.00 79.44 199 ASP A O 1
ATOM 1621 N N . ALA A 1 200 ? 25.492 -18.585 -18.200 1.00 79.44 200 ALA A N 1
ATOM 1622 C CA . ALA A 1 200 ? 24.978 -17.271 -18.553 1.00 79.44 200 ALA A CA 1
ATOM 1623 C C . ALA A 1 200 ? 24.604 -17.149 -20.044 1.00 79.44 200 ALA A C 1
ATOM 1625 O O . ALA A 1 200 ? 23.692 -16.393 -20.375 1.00 79.44 200 ALA A O 1
ATOM 1626 N N . LEU A 1 201 ? 25.249 -17.901 -20.942 1.00 85.69 201 LEU A N 1
ATOM 1627 C CA . LEU A 1 201 ? 24.968 -17.852 -22.385 1.00 85.69 201 LEU A CA 1
ATOM 1628 C C . LEU A 1 201 ? 23.676 -18.586 -22.775 1.00 85.69 201 LEU A C 1
ATOM 1630 O O . LEU A 1 201 ? 23.083 -18.265 -23.800 1.00 85.69 201 LEU A O 1
ATOM 1634 N N . SER A 1 202 ? 23.202 -19.509 -21.939 1.00 85.38 202 SER A N 1
ATOM 1635 C CA . SER A 1 202 ? 21.917 -20.197 -22.128 1.00 85.38 202 SER A CA 1
ATOM 1636 C C . SER A 1 202 ? 20.718 -19.413 -21.579 1.00 85.38 202 SER A C 1
ATOM 1638 O O . SER A 1 202 ? 19.581 -19.880 -21.654 1.00 85.38 202 SER A O 1
ATOM 1640 N N . THR A 1 203 ? 20.943 -18.226 -21.006 1.00 89.69 203 THR A N 1
ATOM 1641 C CA . THR A 1 203 ? 19.865 -17.407 -20.438 1.00 89.69 203 THR A CA 1
ATOM 1642 C C . THR A 1 203 ? 18.962 -16.810 -21.527 1.00 89.69 203 THR A C 1
ATOM 1644 O O . THR A 1 203 ? 19.433 -16.501 -22.627 1.00 89.69 203 THR A O 1
ATOM 1647 N N . PRO A 1 204 ? 17.672 -16.556 -21.227 1.00 90.06 204 PRO A N 1
ATOM 1648 C CA . PRO A 1 204 ? 16.797 -15.789 -22.115 1.00 90.06 204 PRO A CA 1
ATOM 1649 C C . PRO A 1 204 ? 17.384 -14.432 -22.514 1.00 90.06 204 PRO A C 1
ATOM 1651 O O . PRO A 1 204 ? 17.221 -14.010 -23.656 1.00 90.06 204 PRO A O 1
ATOM 1654 N N . LEU A 1 205 ? 18.106 -13.773 -21.599 1.00 90.56 205 LEU A N 1
ATOM 1655 C CA . LEU A 1 205 ? 18.809 -12.522 -21.873 1.00 90.56 205 LEU A CA 1
ATOM 1656 C C . LEU A 1 205 ? 19.912 -12.686 -22.932 1.00 90.56 205 LEU A C 1
ATOM 1658 O O . LEU A 1 205 ? 19.980 -11.884 -23.862 1.00 90.56 205 LEU A O 1
ATOM 1662 N N . ALA A 1 206 ? 20.766 -13.709 -22.818 1.00 89.25 206 ALA A N 1
ATOM 1663 C CA . ALA A 1 206 ? 21.809 -13.972 -23.812 1.00 89.25 206 ALA A CA 1
ATOM 1664 C C . ALA A 1 206 ? 21.208 -14.249 -25.192 1.00 89.25 206 ALA A C 1
ATOM 1666 O O . ALA A 1 206 ? 21.653 -13.681 -26.189 1.00 89.25 206 ALA A O 1
ATOM 1667 N N . LYS A 1 207 ? 20.150 -15.065 -25.243 1.00 89.44 207 LYS A N 1
ATOM 1668 C CA . LYS A 1 207 ? 19.430 -15.336 -26.487 1.00 89.44 207 LYS A CA 1
ATOM 1669 C C . LYS A 1 207 ? 18.847 -14.055 -27.088 1.00 89.44 207 LYS A C 1
ATOM 1671 O O . LYS A 1 207 ? 19.080 -13.783 -28.256 1.00 89.44 207 LYS A O 1
ATOM 1676 N N . ALA A 1 208 ? 18.179 -13.232 -26.280 1.00 87.81 208 ALA A N 1
ATOM 1677 C CA . ALA A 1 208 ? 17.608 -11.959 -26.718 1.00 87.81 208 ALA A CA 1
ATOM 1678 C C . ALA A 1 208 ? 18.656 -11.004 -27.307 1.00 87.81 208 ALA A C 1
ATOM 1680 O O . ALA A 1 208 ? 18.413 -10.372 -28.332 1.00 87.81 208 ALA A O 1
ATOM 1681 N N . LEU A 1 209 ? 19.824 -10.897 -26.668 1.00 88.81 209 LEU A N 1
ATOM 1682 C CA . LEU A 1 209 ? 20.931 -10.070 -27.149 1.00 88.81 209 LEU A CA 1
ATOM 1683 C C . LEU A 1 209 ? 21.548 -10.627 -28.434 1.00 88.81 209 LEU A C 1
ATOM 1685 O O . LEU A 1 209 ? 21.843 -9.855 -29.346 1.00 88.81 209 LEU A O 1
ATOM 1689 N N . SER A 1 210 ? 21.700 -11.951 -28.518 1.00 87.56 210 SER A N 1
ATOM 1690 C CA . SER A 1 210 ? 22.218 -12.613 -29.713 1.00 87.56 210 SER A CA 1
ATOM 1691 C C . SER A 1 210 ? 21.272 -12.469 -30.903 1.00 87.56 210 SER A C 1
ATOM 1693 O O . SER A 1 210 ? 21.726 -12.179 -32.007 1.00 87.56 210 SER A O 1
ATOM 1695 N N . ASP A 1 211 ? 19.968 -12.631 -30.675 1.00 83.44 211 ASP A N 1
ATOM 1696 C CA . ASP A 1 211 ? 18.927 -12.506 -31.697 1.00 83.44 211 ASP A CA 1
ATOM 1697 C C . ASP A 1 211 ? 18.776 -11.046 -32.169 1.00 83.44 211 ASP A C 1
ATOM 1699 O O . ASP A 1 211 ? 18.522 -10.795 -33.347 1.00 83.44 211 ASP A O 1
ATOM 1703 N N . ALA A 1 212 ? 18.945 -10.069 -31.267 1.00 81.56 212 ALA A N 1
ATOM 1704 C CA . ALA A 1 212 ? 18.784 -8.650 -31.585 1.00 81.56 212 ALA A CA 1
ATOM 1705 C C . ALA A 1 212 ? 20.009 -8.025 -32.273 1.00 81.56 212 ALA A C 1
ATOM 1707 O O . ALA A 1 212 ? 19.843 -7.224 -33.196 1.00 81.56 212 ALA A O 1
ATOM 1708 N N . TYR A 1 213 ? 21.223 -8.364 -31.822 1.00 84.88 213 TYR A N 1
ATOM 1709 C CA . TYR A 1 213 ? 22.441 -7.640 -32.204 1.00 84.88 213 TYR A CA 1
ATOM 1710 C C . TYR A 1 213 ? 23.529 -8.511 -32.832 1.00 84.88 213 TYR A C 1
ATOM 1712 O O . TYR A 1 213 ? 24.345 -7.972 -33.571 1.00 84.88 213 TYR A O 1
ATOM 1720 N N . GLY A 1 214 ? 23.548 -9.822 -32.582 1.00 84.00 214 GLY A N 1
ATOM 1721 C CA . GLY A 1 214 ? 24.567 -10.738 -33.101 1.00 84.00 214 GLY A CA 1
ATOM 1722 C C . GLY A 1 214 ? 25.334 -11.487 -32.010 1.00 84.00 214 GLY A C 1
ATOM 1723 O O . GLY A 1 214 ? 25.100 -11.307 -30.817 1.00 84.00 214 GLY A O 1
ATOM 1724 N N . ALA A 1 215 ? 26.256 -12.358 -32.425 1.00 87.69 215 ALA A N 1
ATOM 1725 C CA . ALA A 1 215 ? 26.868 -13.361 -31.555 1.00 87.69 215 ALA A CA 1
ATOM 1726 C C . ALA A 1 215 ? 27.565 -12.776 -30.309 1.00 87.69 215 ALA A C 1
ATOM 1728 O O . ALA A 1 215 ? 28.362 -11.833 -30.383 1.00 87.69 215 ALA A O 1
ATOM 1729 N N . LEU A 1 216 ? 27.295 -13.405 -29.164 1.00 90.12 216 LEU A N 1
ATOM 1730 C CA . LEU A 1 216 ? 27.921 -13.124 -27.874 1.00 90.12 216 LEU A CA 1
ATOM 1731 C C . LEU A 1 216 ? 29.057 -14.108 -27.596 1.00 90.12 216 LEU A C 1
ATOM 1733 O O . LEU A 1 216 ? 28.907 -15.312 -27.787 1.00 90.12 216 LEU A O 1
ATOM 1737 N N . VAL A 1 217 ? 30.172 -13.592 -27.085 1.00 90.38 217 VAL A N 1
ATOM 1738 C CA . VAL A 1 217 ? 31.317 -14.397 -26.637 1.00 90.38 217 VAL A CA 1
ATOM 1739 C C . VAL A 1 217 ? 31.156 -14.761 -25.169 1.00 90.38 217 VAL A C 1
ATOM 1741 O O . VAL A 1 217 ? 31.336 -15.914 -24.788 1.00 90.38 217 VAL A O 1
ATOM 1744 N N . THR A 1 218 ? 30.809 -13.782 -24.328 1.00 89.12 218 THR A N 1
ATOM 1745 C CA . THR A 1 218 ? 30.601 -14.018 -22.897 1.00 89.12 218 THR A CA 1
ATOM 1746 C C . THR A 1 218 ? 29.453 -13.186 -22.342 1.00 89.12 218 THR A C 1
ATOM 1748 O O . THR A 1 218 ? 29.171 -12.088 -22.823 1.00 89.12 218 THR A O 1
ATOM 1751 N N . LEU A 1 219 ? 28.813 -13.705 -21.294 1.00 90.19 219 LEU A N 1
ATOM 1752 C CA . LEU A 1 219 ? 27.847 -12.977 -20.482 1.00 90.19 219 LEU A CA 1
ATOM 1753 C C . LEU A 1 219 ? 28.182 -13.220 -19.010 1.00 90.19 219 LEU A C 1
ATOM 1755 O O . LEU A 1 219 ? 28.337 -14.363 -18.593 1.00 90.19 219 LEU A O 1
ATOM 1759 N N . HIS A 1 220 ? 28.299 -12.157 -18.220 1.00 89.56 220 HIS A N 1
ATOM 1760 C CA . HIS A 1 220 ? 28.674 -12.253 -16.813 1.00 89.56 220 HIS A CA 1
ATOM 1761 C C . HIS A 1 220 ? 27.754 -11.403 -15.943 1.00 89.56 220 HIS A C 1
ATOM 1763 O O . HIS A 1 220 ? 27.726 -10.175 -16.056 1.00 89.56 220 HIS A O 1
ATOM 1769 N N . VAL A 1 221 ? 27.029 -12.050 -15.030 1.00 88.56 221 VAL A N 1
ATOM 1770 C CA . VAL A 1 221 ? 26.207 -11.356 -14.034 1.00 88.56 221 VAL A CA 1
ATOM 1771 C C . VAL A 1 221 ? 27.109 -10.827 -12.928 1.00 88.56 221 VAL A C 1
ATOM 1773 O O . VAL A 1 221 ? 27.872 -11.567 -12.304 1.00 88.56 221 VAL A O 1
ATOM 1776 N N . ARG A 1 222 ? 27.039 -9.522 -12.675 1.00 85.81 222 ARG A N 1
ATOM 1777 C CA . ARG A 1 222 ? 27.786 -8.898 -11.590 1.00 85.81 222 ARG A CA 1
ATOM 1778 C C . ARG A 1 222 ? 27.028 -9.062 -10.275 1.00 85.81 222 ARG A C 1
ATOM 1780 O O . ARG A 1 222 ? 25.826 -8.801 -10.235 1.00 85.81 222 ARG A O 1
ATOM 1787 N N . PRO A 1 223 ? 27.734 -9.365 -9.171 1.00 73.44 223 PRO A N 1
ATOM 1788 C CA . PRO A 1 223 ? 27.120 -9.347 -7.854 1.00 73.44 223 PRO A CA 1
ATOM 1789 C C . PRO A 1 223 ? 26.587 -7.940 -7.567 1.00 73.44 223 PRO A C 1
ATOM 1791 O O . PRO A 1 223 ? 27.315 -6.943 -7.654 1.00 73.44 223 PRO A O 1
ATOM 1794 N N . ALA A 1 224 ? 25.293 -7.861 -7.266 1.00 67.94 224 ALA A N 1
ATOM 1795 C CA . ALA A 1 224 ? 24.592 -6.600 -7.104 1.00 67.94 224 ALA A CA 1
ATOM 1796 C C . ALA A 1 224 ? 25.114 -5.839 -5.873 1.00 67.94 224 ALA A C 1
ATOM 1798 O O . ALA A 1 224 ? 25.008 -6.304 -4.740 1.00 67.94 224 ALA A O 1
ATOM 1799 N N . LYS A 1 225 ? 25.649 -4.627 -6.078 1.00 64.50 225 LYS A N 1
ATOM 1800 C CA . LYS A 1 225 ? 25.925 -3.680 -4.977 1.00 64.50 225 LYS A CA 1
ATOM 1801 C C . LYS A 1 225 ? 24.658 -2.984 -4.471 1.00 64.50 225 LYS A C 1
ATOM 1803 O O . LYS A 1 225 ? 24.675 -2.418 -3.383 1.00 64.50 225 LYS A O 1
ATOM 1808 N N . ASN A 1 226 ? 23.583 -2.990 -5.260 1.00 63.97 226 ASN A N 1
ATOM 1809 C CA . ASN A 1 226 ? 22.342 -2.275 -4.989 1.00 63.97 226 ASN A CA 1
ATOM 1810 C C . ASN A 1 226 ? 21.156 -3.237 -5.151 1.00 63.97 226 ASN A C 1
ATOM 1812 O O . ASN A 1 226 ? 21.098 -3.955 -6.140 1.00 63.97 226 ASN A O 1
ATOM 1816 N N . ARG A 1 227 ? 20.199 -3.250 -4.216 1.00 67.88 227 ARG A N 1
ATOM 1817 C CA . ARG A 1 227 ? 19.088 -4.232 -4.206 1.00 67.88 227 ARG A CA 1
ATOM 1818 C C . ARG A 1 227 ? 17.993 -3.981 -5.253 1.00 67.88 227 ARG A C 1
ATOM 1820 O O . ARG A 1 227 ? 16.996 -4.688 -5.248 1.00 67.88 227 ARG A O 1
ATOM 1827 N N . ARG A 1 228 ? 18.126 -2.945 -6.085 1.00 83.06 228 ARG A N 1
ATOM 1828 C CA . ARG A 1 228 ? 17.083 -2.527 -7.040 1.00 83.06 228 ARG A CA 1
ATOM 1829 C C . ARG A 1 228 ? 17.378 -2.916 -8.485 1.00 83.06 228 ARG A C 1
ATOM 1831 O O . ARG A 1 228 ? 16.444 -3.034 -9.266 1.00 83.06 228 ARG A O 1
ATOM 1838 N N . GLU A 1 229 ? 18.647 -3.118 -8.835 1.00 88.38 229 GLU A N 1
ATOM 1839 C CA . GLU A 1 229 ? 19.065 -3.389 -10.213 1.00 88.38 229 GLU A CA 1
ATOM 1840 C C . GLU A 1 229 ? 20.147 -4.464 -10.266 1.00 88.38 229 GLU A C 1
ATOM 1842 O O . GLU A 1 229 ? 21.049 -4.503 -9.423 1.00 88.38 229 GLU A O 1
ATOM 1847 N N . ILE A 1 230 ? 20.082 -5.280 -11.311 1.00 88.94 230 ILE A N 1
ATOM 1848 C CA . ILE A 1 230 ? 21.086 -6.277 -11.664 1.00 88.94 230 ILE A CA 1
ATOM 1849 C C . ILE A 1 230 ? 21.940 -5.704 -12.783 1.00 88.94 230 ILE A C 1
ATOM 1851 O O . ILE A 1 230 ? 21.426 -5.092 -13.716 1.00 88.94 230 ILE A O 1
ATOM 1855 N N . ALA A 1 231 ? 23.253 -5.889 -12.676 1.00 90.88 231 ALA A N 1
ATOM 1856 C CA . ALA A 1 231 ? 24.206 -5.470 -13.691 1.00 90.88 231 ALA A CA 1
ATOM 1857 C C . ALA A 1 231 ? 24.801 -6.699 -14.379 1.00 90.88 231 ALA A C 1
ATOM 1859 O O . ALA A 1 231 ? 25.277 -7.613 -13.708 1.00 90.88 231 ALA A O 1
ATOM 1860 N N . VAL A 1 232 ? 24.810 -6.709 -15.707 1.00 91.62 232 VAL A N 1
ATOM 1861 C CA . VAL A 1 232 ? 25.331 -7.808 -16.524 1.00 91.62 232 VAL A CA 1
ATOM 1862 C C . VAL A 1 232 ? 26.304 -7.244 -17.545 1.00 91.62 232 VAL A C 1
ATOM 1864 O O . VAL A 1 232 ? 26.006 -6.254 -18.199 1.00 91.62 232 VAL A O 1
ATOM 1867 N N . VAL A 1 233 ? 27.478 -7.851 -17.676 1.00 93.12 233 VAL A N 1
ATOM 1868 C CA . VAL A 1 233 ? 28.459 -7.487 -18.703 1.00 93.12 233 VAL A CA 1
ATOM 1869 C C . VAL A 1 233 ? 28.338 -8.489 -19.842 1.00 93.12 233 VAL A C 1
ATOM 1871 O O . VAL A 1 233 ? 28.507 -9.688 -19.622 1.00 93.12 233 VAL A O 1
ATOM 1874 N N . ALA A 1 234 ? 28.031 -7.997 -21.036 1.00 93.06 234 ALA A N 1
ATOM 1875 C CA . ALA A 1 234 ? 27.967 -8.764 -22.270 1.00 93.06 234 ALA A CA 1
ATOM 1876 C C . ALA A 1 234 ? 29.161 -8.407 -23.157 1.00 93.06 234 ALA A C 1
ATOM 1878 O O . ALA A 1 234 ? 29.410 -7.231 -23.420 1.00 93.06 234 ALA A O 1
ATOM 1879 N N . THR A 1 235 ? 29.884 -9.416 -23.629 1.00 93.25 235 THR A N 1
ATOM 1880 C CA . THR A 1 235 ? 30.977 -9.253 -24.592 1.00 93.25 235 THR A CA 1
ATOM 1881 C C . THR A 1 235 ? 30.512 -9.773 -25.940 1.00 93.25 235 THR A C 1
ATOM 1883 O O . THR A 1 235 ? 30.228 -10.967 -26.072 1.00 93.25 235 THR A O 1
ATOM 1886 N N . PHE A 1 236 ? 30.438 -8.896 -26.935 1.00 90.94 236 PHE A N 1
ATOM 1887 C CA . PHE A 1 236 ? 30.073 -9.267 -28.303 1.00 90.94 236 PHE A CA 1
ATOM 1888 C C . PHE A 1 236 ? 31.288 -9.745 -29.102 1.00 90.94 236 PHE A C 1
ATOM 1890 O O . PHE A 1 236 ? 32.426 -9.405 -28.778 1.00 90.94 236 PHE A O 1
ATOM 1897 N N . ALA A 1 237 ? 31.039 -10.539 -30.146 1.00 88.38 237 ALA A N 1
ATOM 1898 C CA . ALA A 1 237 ? 32.086 -10.988 -31.064 1.00 88.38 237 ALA A CA 1
ATOM 1899 C C . ALA A 1 237 ? 32.693 -9.822 -31.863 1.00 88.38 237 ALA A C 1
ATOM 1901 O O . ALA A 1 237 ? 33.907 -9.767 -32.040 1.00 88.38 237 ALA A O 1
ATOM 1902 N N . ASP A 1 238 ? 31.852 -8.863 -32.257 1.00 86.00 238 ASP A N 1
ATOM 1903 C CA . ASP A 1 238 ? 32.232 -7.715 -33.078 1.00 86.00 238 ASP A CA 1
ATOM 1904 C C . ASP A 1 238 ? 31.920 -6.395 -32.365 1.00 86.00 238 ASP A C 1
ATOM 1906 O O . ASP A 1 238 ? 30.904 -6.258 -31.672 1.00 86.00 238 ASP A O 1
ATOM 1910 N N . ILE A 1 239 ? 32.776 -5.391 -32.581 1.00 86.25 239 ILE A N 1
ATOM 1911 C CA . ILE A 1 239 ? 32.584 -4.035 -32.041 1.00 86.25 239 ILE A CA 1
ATOM 1912 C C . ILE A 1 239 ? 31.320 -3.368 -32.594 1.00 86.25 239 ILE A C 1
ATOM 1914 O O . ILE A 1 239 ? 30.681 -2.581 -31.897 1.00 86.25 239 ILE A O 1
ATOM 1918 N N . ASP A 1 240 ? 30.917 -3.728 -33.809 1.00 84.81 240 ASP A N 1
ATOM 1919 C CA . ASP A 1 240 ? 29.729 -3.181 -34.459 1.00 84.81 240 ASP A CA 1
ATOM 1920 C C . ASP A 1 240 ? 28.448 -3.639 -33.748 1.00 84.81 240 ASP A C 1
ATOM 1922 O O . ASP A 1 240 ? 27.555 -2.830 -33.493 1.00 84.81 240 ASP A O 1
ATOM 1926 N N . ASN A 1 241 ? 28.389 -4.907 -33.324 1.00 87.94 241 ASN A N 1
ATOM 1927 C CA . ASN A 1 241 ? 27.265 -5.453 -32.556 1.00 87.94 241 ASN A CA 1
ATOM 1928 C C . ASN A 1 241 ? 27.169 -4.780 -31.177 1.00 87.94 241 ASN A C 1
ATOM 1930 O O . ASN A 1 241 ? 26.082 -4.389 -30.746 1.00 87.94 241 ASN A O 1
ATOM 1934 N N . ALA A 1 242 ? 28.315 -4.566 -30.517 1.00 89.00 242 ALA A N 1
ATOM 1935 C CA . ALA A 1 242 ? 28.384 -3.835 -29.252 1.00 89.00 242 ALA A CA 1
ATOM 1936 C C . ALA A 1 242 ? 27.944 -2.369 -29.407 1.00 89.00 242 ALA A C 1
ATOM 1938 O O . ALA A 1 242 ? 27.195 -1.847 -28.577 1.00 89.00 242 ALA A O 1
ATOM 1939 N N . TRP A 1 243 ? 28.362 -1.708 -30.490 1.00 88.94 243 TRP A N 1
ATOM 1940 C CA . TRP A 1 243 ? 27.976 -0.330 -30.776 1.00 88.94 243 TRP A CA 1
ATOM 1941 C C . TRP A 1 243 ? 26.470 -0.213 -31.016 1.00 88.94 243 TRP A C 1
ATOM 1943 O O . TRP A 1 243 ? 25.828 0.636 -30.392 1.00 88.94 243 TRP A O 1
ATOM 1953 N N . ARG A 1 244 ? 25.882 -1.108 -31.817 1.00 85.19 244 ARG A N 1
ATOM 1954 C CA . ARG A 1 244 ? 24.427 -1.159 -32.030 1.00 85.19 244 ARG A CA 1
ATOM 1955 C C . ARG A 1 244 ? 23.664 -1.325 -30.720 1.00 85.19 244 ARG A C 1
ATOM 1957 O O . ARG A 1 244 ? 22.744 -0.555 -30.462 1.00 85.19 244 ARG A O 1
ATOM 1964 N N . ALA A 1 245 ? 24.093 -2.253 -29.864 1.00 87.81 245 ALA A N 1
ATOM 1965 C CA . ALA A 1 245 ? 23.456 -2.488 -28.571 1.00 87.81 245 ALA A CA 1
ATOM 1966 C C . ALA A 1 245 ? 23.465 -1.238 -27.670 1.00 87.81 245 ALA A C 1
ATOM 1968 O O . ALA A 1 245 ? 22.444 -0.885 -27.080 1.00 87.81 245 ALA A O 1
ATOM 1969 N N . VAL A 1 246 ? 24.593 -0.522 -27.586 1.00 89.62 246 VAL A N 1
ATOM 1970 C CA . VAL A 1 246 ? 24.688 0.704 -26.773 1.00 89.62 246 VAL A CA 1
ATOM 1971 C C . VAL A 1 246 ? 23.868 1.849 -27.370 1.00 89.62 246 VAL A C 1
ATOM 1973 O O . VAL A 1 246 ? 23.216 2.590 -26.632 1.00 89.62 246 VAL A O 1
ATOM 1976 N N . GLU A 1 247 ? 23.883 2.012 -28.692 1.00 85.19 247 GLU A N 1
ATOM 1977 C CA . GLU A 1 247 ? 23.137 3.073 -29.370 1.00 85.19 247 GLU A CA 1
ATOM 1978 C C . GLU A 1 247 ? 21.626 2.871 -29.205 1.00 85.19 247 GLU A C 1
ATOM 1980 O O . GLU A 1 247 ? 20.930 3.794 -28.770 1.00 85.19 247 GLU A O 1
ATOM 1985 N N . ASP A 1 248 ? 21.140 1.646 -29.409 1.00 82.38 248 ASP A N 1
ATOM 1986 C CA . ASP A 1 248 ? 19.731 1.311 -29.227 1.00 82.38 248 ASP A CA 1
ATOM 1987 C C . ASP A 1 248 ? 19.296 1.382 -27.761 1.00 82.38 248 ASP A C 1
ATOM 1989 O O . ASP A 1 248 ? 18.241 1.951 -27.467 1.00 82.38 248 ASP A O 1
ATOM 1993 N N . GLY A 1 249 ? 20.112 0.892 -26.824 1.00 81.81 249 GLY A N 1
ATOM 1994 C CA . GLY A 1 249 ? 19.819 0.998 -25.394 1.00 81.81 249 GLY A CA 1
ATOM 1995 C C . GLY A 1 249 ? 19.770 2.446 -24.902 1.00 81.81 249 GLY A C 1
ATOM 1996 O O . GLY A 1 249 ? 18.871 2.815 -24.147 1.00 81.81 249 GLY A O 1
ATOM 1997 N N . SER A 1 250 ? 20.673 3.309 -25.383 1.00 78.75 250 SER A N 1
ATOM 1998 C CA . SER A 1 250 ? 20.671 4.740 -25.039 1.00 78.75 250 SER A CA 1
ATOM 1999 C C . SER A 1 250 ? 19.469 5.499 -25.611 1.00 78.75 250 SER A C 1
ATOM 2001 O O . SER A 1 250 ? 18.995 6.466 -25.013 1.00 78.75 250 SER A O 1
ATOM 2003 N N . ALA A 1 251 ? 18.953 5.049 -26.756 1.00 71.88 251 ALA A N 1
ATOM 2004 C CA . ALA A 1 251 ? 17.825 5.659 -27.447 1.00 71.88 251 ALA A CA 1
ATOM 2005 C C . ALA A 1 251 ? 16.468 5.022 -27.091 1.00 71.88 251 ALA A C 1
ATOM 2007 O O . ALA A 1 251 ? 15.453 5.421 -27.671 1.00 71.88 251 ALA A O 1
ATOM 2008 N N . LEU A 1 252 ? 16.437 4.050 -26.164 1.00 67.94 252 LEU A N 1
ATOM 2009 C CA . LEU A 1 252 ? 15.260 3.232 -25.830 1.00 67.94 252 LEU A CA 1
ATOM 2010 C C . LEU A 1 252 ? 14.632 2.578 -27.077 1.00 67.94 252 LEU A C 1
ATOM 2012 O O . LEU A 1 252 ? 13.410 2.548 -27.247 1.00 67.94 252 LEU A O 1
ATOM 2016 N N . ARG A 1 253 ? 15.490 2.106 -27.986 1.00 66.44 253 ARG A N 1
ATOM 2017 C CA . ARG A 1 253 ? 15.148 1.467 -29.267 1.00 66.44 253 ARG A CA 1
ATOM 2018 C C . ARG A 1 253 ? 15.313 -0.047 -29.244 1.00 66.44 253 ARG A C 1
ATOM 2020 O O . ARG A 1 253 ? 15.158 -0.674 -30.285 1.00 66.44 253 ARG A O 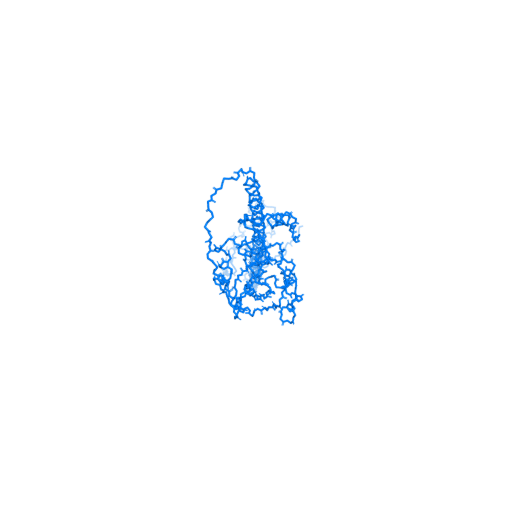1
ATOM 2027 N N . CYS A 1 254 ? 15.594 -0.632 -28.081 1.00 76.00 254 CYS A N 1
ATOM 2028 C CA . CYS A 1 254 ? 15.677 -2.077 -27.926 1.00 76.00 254 CYS A CA 1
ATOM 2029 C C . CYS A 1 254 ? 14.432 -2.743 -28.522 1.00 76.00 254 CYS A C 1
ATOM 2031 O O . CYS A 1 254 ? 13.306 -2.481 -28.102 1.00 76.00 254 CYS A O 1
ATOM 2033 N N . THR A 1 255 ? 14.648 -3.578 -29.534 1.00 64.44 255 THR A N 1
ATOM 2034 C CA . THR A 1 255 ? 13.569 -4.187 -30.324 1.00 64.44 255 THR A CA 1
ATOM 2035 C C . THR A 1 255 ? 13.022 -5.465 -29.693 1.00 64.44 255 THR A C 1
ATOM 2037 O O . THR A 1 255 ? 11.915 -5.889 -30.013 1.00 64.44 255 THR A O 1
ATOM 2040 N N . HIS A 1 256 ? 13.785 -6.080 -28.791 1.00 74.94 256 HIS A N 1
ATOM 2041 C CA . HIS A 1 256 ? 13.392 -7.294 -28.093 1.00 74.94 256 HIS A CA 1
ATOM 2042 C C . HIS A 1 256 ? 12.635 -6.952 -26.800 1.00 74.94 256 HIS A C 1
ATOM 2044 O O . HIS A 1 256 ? 13.136 -6.167 -25.998 1.00 74.94 256 HIS A O 1
ATOM 2050 N N . ALA A 1 257 ? 11.487 -7.597 -26.552 1.00 76.69 257 ALA A N 1
ATOM 2051 C CA . ALA A 1 257 ? 10.612 -7.316 -25.401 1.00 76.69 257 ALA A CA 1
ATOM 2052 C C . ALA A 1 257 ? 11.345 -7.375 -24.044 1.00 76.69 257 ALA A C 1
ATOM 2054 O O . ALA A 1 257 ? 11.130 -6.545 -23.169 1.00 76.69 257 ALA A O 1
ATOM 2055 N N . LEU A 1 258 ? 12.272 -8.328 -23.892 1.00 82.06 258 LEU A N 1
ATOM 2056 C CA . LEU A 1 258 ? 13.115 -8.463 -22.692 1.00 82.06 258 LEU A CA 1
ATOM 2057 C C . LEU A 1 258 ? 14.125 -7.319 -22.490 1.00 82.06 258 LEU A C 1
ATOM 2059 O O . LEU A 1 258 ? 14.607 -7.107 -21.384 1.00 82.06 258 LEU A O 1
ATOM 2063 N N . LEU A 1 259 ? 14.476 -6.589 -23.548 1.00 83.62 259 LEU A N 1
ATOM 2064 C CA . LEU A 1 259 ? 15.514 -5.559 -23.523 1.00 83.62 259 LEU A CA 1
ATOM 2065 C C . LEU A 1 259 ? 14.943 -4.138 -23.413 1.00 83.62 259 LEU A C 1
ATOM 2067 O O . LEU A 1 259 ? 15.716 -3.191 -23.289 1.00 83.62 259 LEU A O 1
ATOM 2071 N N . GLU A 1 260 ? 13.617 -3.972 -23.439 1.00 75.38 260 GLU A N 1
ATOM 2072 C CA . GLU A 1 260 ? 12.949 -2.659 -23.420 1.00 75.38 260 GLU A CA 1
ATOM 2073 C C . GLU A 1 260 ? 13.277 -1.827 -22.172 1.00 75.38 260 GLU A C 1
ATOM 2075 O O . GLU A 1 260 ? 13.353 -0.601 -22.242 1.00 75.38 260 GLU A O 1
ATOM 2080 N N . GLU A 1 261 ? 13.485 -2.489 -21.032 1.00 75.31 261 GLU A N 1
ATOM 2081 C CA . GLU A 1 261 ? 13.798 -1.853 -19.745 1.00 75.31 261 GLU A CA 1
ATOM 2082 C C . GLU A 1 261 ? 15.294 -1.904 -19.402 1.00 75.31 261 GLU A C 1
ATOM 2084 O O . GLU A 1 261 ? 15.711 -1.458 -18.331 1.00 75.31 261 GLU A O 1
ATOM 2089 N N . CYS A 1 262 ? 16.114 -2.443 -20.309 1.00 86.50 262 CYS A N 1
ATOM 2090 C CA . CYS A 1 262 ? 17.549 -2.547 -20.106 1.00 86.50 262 CYS A CA 1
ATOM 2091 C C . CYS A 1 262 ? 18.228 -1.225 -20.455 1.00 86.50 262 CYS A C 1
ATOM 2093 O O . CYS A 1 262 ? 18.251 -0.803 -21.612 1.00 86.50 262 CYS A O 1
ATOM 2095 N N . TRP A 1 263 ? 18.877 -0.614 -19.470 1.00 88.81 263 TRP A N 1
ATOM 2096 C CA . TRP A 1 263 ? 19.890 0.391 -19.760 1.00 88.81 263 TRP A CA 1
ATOM 2097 C C . TRP A 1 263 ? 21.133 -0.307 -20.313 1.00 88.81 263 TRP A C 1
ATOM 2099 O O . TRP A 1 263 ? 21.592 -1.284 -19.719 1.00 88.81 263 TRP A O 1
ATOM 2109 N N . MET A 1 264 ? 21.687 0.197 -21.417 1.00 91.25 264 MET A N 1
ATOM 2110 C CA . MET A 1 264 ? 22.920 -0.320 -22.015 1.00 91.25 264 MET A CA 1
ATOM 2111 C C . MET A 1 264 ? 23.941 0.803 -22.168 1.00 91.25 264 MET A C 1
ATOM 2113 O O . MET A 1 264 ? 23.611 1.908 -22.600 1.00 91.25 264 MET A O 1
ATOM 2117 N N . GLY A 1 265 ? 25.190 0.513 -21.826 1.00 90.69 265 GLY A N 1
ATOM 2118 C CA . GLY A 1 265 ? 26.296 1.452 -21.954 1.00 90.69 265 GLY A CA 1
ATOM 2119 C C . GLY A 1 265 ? 27.623 0.738 -22.145 1.00 90.69 265 GLY A C 1
ATOM 2120 O O . GLY A 1 265 ? 27.737 -0.464 -21.919 1.00 90.69 265 GLY A O 1
ATOM 2121 N N . TRP A 1 266 ? 28.645 1.483 -22.551 1.00 93.19 266 TRP A N 1
ATOM 2122 C CA . TRP A 1 266 ? 29.989 0.934 -22.683 1.00 93.19 266 TRP A CA 1
ATOM 2123 C C . TRP A 1 266 ? 30.542 0.496 -21.328 1.00 93.19 266 TRP A C 1
ATOM 2125 O O . TRP A 1 266 ? 30.276 1.123 -20.296 1.00 93.19 266 TRP A O 1
ATOM 2135 N N . SER A 1 267 ? 31.334 -0.572 -21.339 1.00 91.75 267 SER A N 1
ATOM 2136 C CA . SER A 1 267 ? 31.992 -1.102 -20.150 1.00 91.75 267 SER A CA 1
ATOM 2137 C C . SER A 1 267 ? 33.511 -1.059 -20.279 1.00 91.75 267 SER A C 1
ATOM 2139 O O . SER A 1 267 ? 34.061 -1.266 -21.355 1.00 91.75 267 SER A O 1
ATOM 2141 N N . ASP A 1 268 ? 34.206 -0.850 -19.163 1.00 87.75 268 ASP A N 1
ATOM 2142 C CA . ASP A 1 268 ? 35.635 -1.147 -19.070 1.00 87.75 268 ASP A CA 1
ATOM 2143 C C . ASP A 1 268 ? 35.893 -2.664 -18.942 1.00 87.75 268 ASP A C 1
ATOM 2145 O O . ASP A 1 268 ? 34.969 -3.473 -18.784 1.00 87.75 268 ASP A O 1
ATOM 2149 N N . VAL A 1 269 ? 37.173 -3.046 -18.969 1.00 84.50 269 VAL A N 1
ATOM 2150 C CA . VAL A 1 269 ? 37.653 -4.431 -18.777 1.00 84.50 269 VAL A CA 1
ATOM 2151 C C . VAL A 1 269 ? 37.279 -5.013 -17.405 1.00 84.50 269 VAL A C 1
ATOM 2153 O O . VAL A 1 269 ? 37.321 -6.221 -17.199 1.00 84.50 269 VAL A O 1
ATOM 2156 N N . HIS A 1 270 ? 36.904 -4.163 -16.447 1.00 82.88 270 HIS A N 1
ATOM 2157 C CA . HIS A 1 270 ? 36.495 -4.531 -15.093 1.00 82.88 270 HIS A CA 1
ATOM 2158 C C . HIS A 1 270 ? 34.967 -4.492 -14.905 1.00 82.88 270 HIS A C 1
ATOM 2160 O O . HIS A 1 270 ? 34.472 -4.567 -13.767 1.00 82.88 270 HIS A O 1
ATOM 2166 N N . GLY A 1 271 ? 34.204 -4.355 -15.994 1.00 80.12 271 GLY A N 1
ATOM 2167 C CA . GLY A 1 271 ? 32.745 -4.341 -15.999 1.00 80.12 271 GLY A CA 1
ATOM 2168 C C . GLY A 1 271 ? 32.095 -3.024 -15.544 1.00 80.12 271 GLY A C 1
ATOM 2169 O O . GLY A 1 271 ? 30.930 -3.048 -15.135 1.00 80.12 271 GLY A O 1
ATOM 2170 N N . ARG A 1 272 ? 32.847 -1.927 -15.394 1.00 85.06 272 ARG A N 1
ATOM 2171 C CA . ARG A 1 272 ? 32.356 -0.629 -14.893 1.00 85.06 272 ARG A CA 1
ATOM 2172 C C . ARG A 1 272 ? 31.887 0.241 -16.053 1.00 85.06 272 ARG A C 1
ATOM 2174 O O . ARG A 1 272 ? 32.413 0.140 -17.152 1.00 85.06 272 ARG A O 1
ATOM 2181 N N . VAL A 1 273 ? 30.935 1.132 -15.773 1.00 86.62 273 VAL A N 1
ATOM 2182 C CA . VAL A 1 273 ? 30.414 2.091 -16.758 1.00 86.62 273 VAL A CA 1
ATOM 2183 C C . VAL A 1 273 ? 31.553 2.939 -17.323 1.00 86.62 273 VAL A C 1
ATOM 2185 O O . VAL A 1 273 ? 32.297 3.569 -16.568 1.00 86.62 273 VAL A O 1
ATOM 2188 N N . ARG A 1 274 ? 31.631 2.989 -18.649 1.00 87.75 274 ARG A N 1
ATOM 2189 C CA . ARG A 1 274 ? 32.496 3.876 -19.417 1.00 87.75 274 ARG A CA 1
ATOM 2190 C C . ARG A 1 274 ? 31.619 4.931 -20.097 1.00 87.75 274 ARG A C 1
ATOM 2192 O O . ARG A 1 274 ? 30.684 4.590 -20.815 1.00 87.75 274 ARG A O 1
ATOM 2199 N N . ASN A 1 275 ? 31.908 6.209 -19.851 1.00 83.62 275 ASN A N 1
ATOM 2200 C CA . ASN A 1 275 ? 31.121 7.318 -20.410 1.00 83.62 275 ASN A CA 1
ATOM 2201 C C . ASN A 1 275 ? 31.474 7.603 -21.877 1.00 83.62 275 ASN A C 1
ATOM 2203 O O . ASN A 1 275 ? 30.614 8.012 -22.652 1.00 83.62 275 ASN A O 1
ATOM 2207 N N . ASP A 1 276 ? 32.730 7.368 -22.252 1.00 84.88 276 ASP A N 1
ATOM 2208 C CA . ASP A 1 276 ? 33.231 7.638 -23.595 1.00 84.88 276 ASP A CA 1
ATOM 2209 C C . ASP A 1 276 ? 33.139 6.396 -24.478 1.00 84.88 276 ASP A C 1
ATOM 2211 O O . ASP A 1 276 ? 33.544 5.301 -24.078 1.00 84.88 276 ASP A O 1
ATOM 2215 N N . ALA A 1 277 ? 32.664 6.574 -25.711 1.00 86.56 277 ALA A N 1
ATOM 2216 C CA . ALA A 1 277 ? 32.658 5.502 -26.697 1.00 86.56 277 ALA A CA 1
ATOM 2217 C C . ALA A 1 277 ? 34.094 5.039 -27.044 1.00 86.56 277 ALA A C 1
ATOM 2219 O O . ALA A 1 277 ? 35.048 5.818 -26.918 1.00 86.56 277 ALA A O 1
ATOM 2220 N N . PRO A 1 278 ? 34.267 3.788 -27.505 1.00 89.19 278 PRO A N 1
ATOM 2221 C CA . PRO A 1 278 ? 35.529 3.289 -28.038 1.00 89.19 278 PRO A CA 1
ATOM 2222 C C . PRO A 1 278 ? 36.158 4.217 -29.087 1.00 89.19 278 PRO A C 1
ATOM 2224 O O . PRO A 1 278 ? 35.424 4.821 -29.877 1.00 89.19 278 PRO A O 1
ATOM 2227 N N . PRO A 1 279 ? 37.499 4.311 -29.170 1.00 85.88 279 PRO A N 1
ATOM 2228 C CA . PRO A 1 279 ? 38.177 5.189 -30.124 1.00 85.88 279 PRO A CA 1
ATOM 2229 C C . PRO A 1 279 ? 37.739 4.942 -31.571 1.00 85.88 279 PRO A C 1
ATOM 2231 O O . PRO A 1 279 ? 37.468 5.901 -32.295 1.00 85.88 279 PRO A O 1
ATOM 2234 N N . LEU A 1 280 ? 37.571 3.675 -31.963 1.00 83.31 280 LEU A N 1
ATOM 2235 C CA . LEU A 1 280 ? 37.097 3.301 -33.295 1.00 83.31 280 LEU A CA 1
ATOM 2236 C C . LEU A 1 280 ? 35.659 3.786 -33.561 1.00 83.31 280 LEU A C 1
ATOM 2238 O O . LEU A 1 280 ? 35.392 4.383 -34.600 1.00 83.31 280 LEU A O 1
ATOM 2242 N N . VAL A 1 281 ? 34.758 3.656 -32.584 1.00 85.31 281 VAL A N 1
ATOM 2243 C CA . VAL A 1 281 ? 33.383 4.181 -32.678 1.00 85.31 281 VAL A CA 1
ATOM 2244 C C . VAL A 1 281 ? 33.381 5.708 -32.764 1.00 85.31 281 VAL A C 1
ATOM 2246 O O . VAL A 1 281 ? 32.650 6.290 -33.565 1.00 85.31 281 VAL A O 1
ATOM 2249 N N . THR A 1 282 ? 34.223 6.395 -31.984 1.00 85.62 282 THR A N 1
ATOM 2250 C CA . THR A 1 282 ? 34.334 7.861 -32.080 1.00 85.62 282 THR A CA 1
ATOM 2251 C C . THR A 1 282 ? 34.879 8.313 -33.433 1.00 85.62 282 THR A C 1
ATOM 2253 O O . THR A 1 282 ? 34.445 9.346 -33.945 1.00 85.62 282 THR A O 1
ATOM 2256 N N . TYR A 1 283 ? 35.793 7.542 -34.028 1.00 84.06 283 TYR A N 1
ATOM 2257 C CA . TYR A 1 283 ? 36.294 7.771 -35.377 1.00 84.06 283 TYR A CA 1
ATOM 2258 C C . TYR A 1 283 ? 35.164 7.599 -36.397 1.00 84.06 283 TYR A C 1
ATOM 2260 O O . TYR A 1 283 ? 34.871 8.537 -37.138 1.00 84.06 283 TYR A O 1
ATOM 2268 N N . TYR A 1 284 ? 34.442 6.476 -36.366 1.00 82.25 284 TYR A N 1
ATOM 2269 C CA . TYR A 1 284 ? 33.303 6.243 -37.256 1.00 82.25 284 TYR A CA 1
ATOM 2270 C C . TYR A 1 284 ? 32.242 7.342 -37.154 1.00 82.25 284 TYR A C 1
ATOM 2272 O O . TYR A 1 284 ? 31.846 7.899 -38.179 1.00 82.25 284 TYR A O 1
ATOM 2280 N N . LYS A 1 285 ? 31.882 7.775 -35.939 1.00 81.38 285 LYS A N 1
ATOM 2281 C CA . LYS A 1 285 ? 30.944 8.891 -35.728 1.00 81.38 285 LYS A CA 1
ATOM 2282 C C . LYS A 1 285 ? 31.443 10.215 -36.313 1.00 81.38 285 LYS A C 1
ATOM 2284 O O . LYS A 1 285 ? 30.660 10.942 -36.920 1.00 81.38 285 LYS A O 1
ATOM 2289 N N . LYS A 1 286 ? 32.736 10.534 -36.176 1.00 80.94 286 LYS A N 1
ATOM 2290 C CA . LYS A 1 286 ? 33.341 11.741 -36.778 1.00 80.94 286 LYS A CA 1
ATOM 2291 C C . LYS A 1 286 ? 33.340 11.695 -38.306 1.00 80.94 286 LYS A C 1
ATOM 2293 O O . LYS A 1 286 ? 33.193 12.737 -38.940 1.00 80.94 286 LYS A O 1
ATOM 2298 N N . HIS A 1 287 ? 33.482 10.503 -38.878 1.00 75.12 287 HIS A N 1
ATOM 2299 C CA . HIS A 1 287 ? 33.492 10.273 -40.322 1.00 75.12 287 HIS A CA 1
ATOM 2300 C C . HIS A 1 287 ? 32.105 9.973 -40.914 1.00 75.12 287 HIS A C 1
ATOM 2302 O O . HIS A 1 287 ? 31.988 9.819 -42.127 1.00 75.12 287 HIS A O 1
ATOM 2308 N N . GLY A 1 288 ? 31.051 9.959 -40.090 1.00 69.81 288 GLY A N 1
ATOM 2309 C CA . GLY A 1 288 ? 29.671 9.737 -40.530 1.00 69.81 288 GLY A CA 1
ATOM 2310 C C . GLY A 1 288 ? 29.374 8.303 -40.972 1.00 69.81 288 GLY A C 1
ATOM 2311 O O . GLY A 1 288 ? 28.443 8.105 -41.742 1.00 69.81 288 GLY A O 1
ATOM 2312 N N . ILE A 1 289 ? 30.167 7.335 -40.513 1.00 74.75 289 ILE A N 1
ATOM 2313 C CA . ILE A 1 289 ? 29.979 5.901 -40.760 1.00 74.75 289 ILE A CA 1
ATOM 2314 C C . ILE A 1 289 ? 28.968 5.383 -39.734 1.00 74.75 289 ILE A C 1
ATOM 2316 O O . ILE A 1 289 ? 29.062 5.757 -38.564 1.00 74.75 289 ILE A O 1
ATOM 2320 N N . SER A 1 290 ? 27.995 4.572 -40.155 1.00 72.12 290 SER A N 1
ATOM 2321 C CA . SER A 1 290 ? 27.025 3.942 -39.251 1.00 72.12 290 SER A CA 1
ATOM 2322 C C . SER A 1 290 ? 27.507 2.561 -38.766 1.00 72.12 290 SER A C 1
ATOM 2324 O O . SER A 1 290 ? 28.425 1.988 -39.360 1.00 72.12 290 SER A O 1
ATOM 2326 N N . PRO A 1 291 ? 26.894 1.983 -37.714 1.00 70.19 291 PRO A N 1
ATOM 2327 C CA . PRO A 1 291 ? 27.269 0.655 -37.225 1.00 70.19 291 PRO A CA 1
ATOM 2328 C C . PRO A 1 291 ? 27.112 -0.473 -38.259 1.00 70.19 291 PRO A C 1
ATOM 2330 O O . PRO A 1 291 ? 27.860 -1.441 -38.215 1.00 70.19 291 PRO A O 1
ATOM 2333 N N . ALA A 1 292 ? 26.159 -0.366 -39.192 1.00 63.38 292 ALA A N 1
ATOM 2334 C CA . ALA A 1 292 ? 25.965 -1.362 -40.251 1.00 63.38 292 ALA A CA 1
ATOM 2335 C C . ALA A 1 292 ? 27.007 -1.223 -41.376 1.00 63.38 292 ALA A C 1
ATOM 2337 O O . ALA A 1 292 ? 27.450 -2.220 -41.948 1.00 63.38 292 ALA A O 1
ATOM 2338 N N . ASP A 1 293 ? 27.447 0.009 -41.652 1.00 60.78 293 ASP A N 1
ATOM 2339 C CA . ASP A 1 293 ? 28.475 0.286 -42.659 1.00 60.78 293 ASP A CA 1
ATOM 2340 C C . ASP A 1 293 ? 29.855 -0.206 -42.207 1.00 60.78 293 ASP A C 1
ATOM 2342 O O . ASP A 1 293 ? 30.637 -0.687 -43.031 1.00 60.78 293 ASP A O 1
ATOM 2346 N N . ALA A 1 294 ? 30.137 -0.127 -40.902 1.00 62.22 294 ALA A N 1
ATOM 2347 C CA . ALA A 1 294 ? 31.399 -0.545 -40.297 1.00 62.22 294 ALA A CA 1
ATOM 2348 C C . ALA A 1 294 ? 31.720 -2.034 -40.548 1.00 62.22 294 ALA A C 1
ATOM 2350 O O . ALA A 1 294 ? 32.852 -2.345 -40.937 1.00 62.22 294 ALA A O 1
ATOM 2351 N N . SER A 1 295 ? 30.714 -2.919 -40.492 1.00 56.28 295 SER A N 1
ATOM 2352 C CA . SER A 1 295 ? 30.863 -4.360 -40.773 1.00 56.28 295 SER A CA 1
ATOM 2353 C C . SER A 1 295 ? 31.178 -4.677 -42.241 1.00 56.28 295 SER A C 1
ATOM 2355 O O . SER A 1 295 ? 31.630 -5.776 -42.556 1.00 56.28 295 SER A O 1
ATOM 2357 N N . SER A 1 296 ? 30.956 -3.729 -43.159 1.00 48.41 296 SER A N 1
ATOM 2358 C CA . SER A 1 296 ? 31.130 -3.920 -44.609 1.00 48.41 296 SER A CA 1
ATOM 2359 C C . SER A 1 296 ? 32.430 -3.335 -45.175 1.00 48.41 296 SER A C 1
ATOM 2361 O O . SER A 1 296 ? 32.611 -3.266 -46.393 1.00 48.41 296 SER A O 1
ATOM 2363 N N . THR A 1 297 ? 33.367 -2.914 -44.322 1.00 40.88 297 THR A N 1
ATOM 2364 C CA . THR A 1 297 ? 34.569 -2.174 -44.737 1.00 40.88 297 THR A CA 1
ATOM 2365 C C . THR A 1 297 ? 35.670 -3.043 -45.367 1.00 40.88 297 THR A C 1
ATOM 2367 O O . THR A 1 297 ? 36.820 -3.029 -44.952 1.00 40.88 297 THR A O 1
ATOM 2370 N N . LEU A 1 298 ? 35.352 -3.708 -46.480 1.00 38.81 298 LEU A N 1
ATOM 2371 C CA . LEU A 1 298 ? 36.238 -3.800 -47.642 1.00 38.81 298 LEU A CA 1
ATOM 2372 C C . LEU A 1 298 ? 35.381 -3.603 -48.904 1.00 38.81 298 LEU A C 1
ATOM 2374 O O . LEU A 1 298 ? 34.798 -4.530 -49.458 1.00 38.81 298 LEU A O 1
ATOM 2378 N N . SER A 1 299 ? 35.377 -2.351 -49.368 1.00 38.91 299 SER A N 1
ATOM 2379 C CA . SER A 1 299 ? 34.818 -1.826 -50.624 1.00 38.91 299 SER A CA 1
ATOM 2380 C C . SER A 1 299 ? 33.301 -1.568 -50.690 1.00 38.91 299 SER A C 1
ATOM 2382 O O . SER A 1 299 ? 32.500 -2.466 -50.926 1.00 38.91 299 SER A O 1
ATOM 2384 N N . LYS A 1 300 ? 32.924 -0.278 -50.686 1.00 31.88 300 LYS A N 1
ATOM 2385 C CA . LYS A 1 300 ? 32.241 0.354 -51.832 1.00 31.88 300 LYS A CA 1
ATOM 2386 C C . LYS A 1 300 ? 32.171 1.880 -51.729 1.00 31.88 300 LYS A C 1
ATOM 2388 O O . LYS A 1 300 ? 32.472 2.489 -50.712 1.00 31.88 300 LYS A O 1
ATOM 2393 N N . THR A 1 301 ? 31.903 2.449 -52.898 1.00 30.69 301 THR A N 1
ATOM 2394 C CA . THR A 1 301 ? 32.042 3.834 -53.353 1.00 30.69 301 THR A CA 1
ATOM 2395 C C . THR A 1 301 ? 31.304 4.883 -52.527 1.00 30.69 301 THR A C 1
ATOM 2397 O O . THR A 1 301 ? 30.248 4.594 -51.980 1.00 30.69 301 THR A O 1
ATOM 2400 N N . PRO A 1 302 ? 31.794 6.137 -52.510 1.00 39.38 302 PRO A N 1
ATOM 2401 C CA . PRO A 1 302 ? 31.293 7.139 -51.596 1.00 39.38 302 PRO A CA 1
ATOM 2402 C C . PRO A 1 302 ? 30.205 7.987 -52.274 1.00 39.38 302 PRO A C 1
ATOM 2404 O O . PRO A 1 302 ? 30.399 8.514 -53.376 1.00 39.38 302 PRO A O 1
ATOM 2407 N N . GLY A 1 303 ? 29.089 8.159 -51.579 1.00 45.81 303 GLY A N 1
ATOM 2408 C CA . GLY A 1 303 ? 27.932 8.957 -51.971 1.00 45.81 303 GLY A CA 1
ATOM 2409 C C . GLY A 1 303 ? 26.720 8.387 -51.250 1.00 45.81 303 GLY A C 1
ATOM 2410 O O . GLY A 1 303 ? 26.306 7.295 -51.611 1.00 45.81 303 GLY A O 1
ATOM 2411 N N . ASP A 1 304 ? 26.211 9.124 -50.256 1.00 38.22 304 ASP A N 1
ATOM 2412 C CA . ASP A 1 304 ? 25.094 8.747 -49.371 1.00 38.22 304 ASP A CA 1
ATOM 2413 C C . ASP A 1 304 ? 25.412 7.592 -48.392 1.00 38.22 304 ASP A C 1
ATOM 2415 O O . ASP A 1 304 ? 26.078 6.636 -48.752 1.00 38.22 304 ASP A O 1
ATOM 2419 N N . THR A 1 305 ? 25.090 7.628 -47.097 1.00 46.22 305 THR A N 1
ATOM 2420 C CA . THR A 1 305 ? 23.984 8.285 -46.383 1.00 46.22 305 THR A CA 1
ATOM 2421 C C . THR A 1 305 ? 24.335 8.511 -44.902 1.00 46.22 305 THR A C 1
ATOM 2423 O O . THR A 1 305 ? 24.986 7.684 -44.280 1.00 46.22 305 THR A O 1
ATOM 2426 N N . LYS A 1 306 ? 23.800 9.572 -44.276 1.00 57.75 306 LYS A N 1
ATOM 2427 C CA . LYS A 1 306 ? 23.786 9.746 -42.800 1.00 57.75 306 LYS A CA 1
ATOM 2428 C C . LYS A 1 306 ? 22.792 8.816 -42.070 1.00 57.75 306 LYS A C 1
ATOM 2430 O O . LYS A 1 306 ? 22.654 8.917 -40.855 1.00 57.75 306 LYS A O 1
ATOM 2435 N N . ILE A 1 307 ? 22.018 8.023 -42.809 1.00 56.34 307 ILE A N 1
ATOM 2436 C CA . ILE A 1 307 ? 20.820 7.305 -42.353 1.00 56.34 307 ILE A CA 1
ATOM 2437 C C . ILE A 1 307 ? 20.750 5.992 -43.139 1.00 56.34 307 ILE A C 1
ATOM 2439 O O . ILE A 1 307 ? 20.704 6.056 -44.364 1.00 56.34 307 ILE A O 1
ATOM 2443 N N . ASP A 1 308 ? 20.711 4.842 -42.465 1.00 68.38 308 ASP A N 1
ATOM 2444 C CA . ASP A 1 308 ? 20.476 3.538 -43.101 1.00 68.38 308 ASP A CA 1
ATOM 2445 C C . ASP A 1 308 ? 18.956 3.301 -43.262 1.00 68.38 308 ASP A C 1
ATOM 2447 O O . ASP A 1 308 ? 18.255 3.065 -42.273 1.00 68.38 308 ASP A O 1
ATOM 2451 N N . PRO A 1 309 ? 18.409 3.371 -44.489 1.00 69.06 309 PRO A N 1
ATOM 2452 C CA . PRO A 1 309 ? 16.975 3.242 -44.722 1.00 69.06 309 PRO A CA 1
ATOM 2453 C C . PRO A 1 309 ? 16.456 1.812 -44.513 1.00 69.06 309 PRO A C 1
ATOM 2455 O O . PRO A 1 309 ? 15.272 1.641 -44.225 1.00 69.06 309 PRO A O 1
ATOM 2458 N N . VAL A 1 310 ? 17.305 0.786 -44.644 1.00 71.44 310 VAL A N 1
ATOM 2459 C CA . VAL A 1 310 ? 16.912 -0.617 -44.438 1.00 71.44 310 VAL A CA 1
ATOM 2460 C C . VAL A 1 310 ? 16.772 -0.887 -42.945 1.00 71.44 310 VAL A C 1
ATOM 2462 O O . VAL A 1 310 ? 15.758 -1.435 -42.513 1.00 71.44 310 VAL A O 1
ATOM 2465 N N . TYR A 1 311 ? 17.740 -0.423 -42.153 1.00 69.88 311 TYR A N 1
ATOM 2466 C CA . TYR A 1 311 ? 17.695 -0.494 -40.694 1.00 69.88 311 TYR A CA 1
ATOM 2467 C C . TYR A 1 311 ? 16.482 0.238 -40.107 1.00 69.88 311 TYR A C 1
ATOM 2469 O O . TYR A 1 311 ? 15.749 -0.306 -39.278 1.00 69.88 311 TYR A O 1
ATOM 2477 N N . GLU A 1 312 ? 16.233 1.466 -40.560 1.00 75.81 312 GLU A N 1
ATOM 2478 C CA . GLU A 1 312 ? 15.118 2.287 -40.082 1.00 75.81 312 GLU A CA 1
ATOM 2479 C C . GLU A 1 312 ? 13.754 1.688 -40.486 1.00 75.81 312 GLU A C 1
ATOM 2481 O O . GLU A 1 312 ? 12.803 1.723 -39.700 1.00 75.81 312 GLU A O 1
ATOM 2486 N N . ALA A 1 313 ? 13.655 1.066 -41.669 1.00 74.25 313 ALA A N 1
ATOM 2487 C CA . ALA A 1 313 ? 12.449 0.367 -42.119 1.00 74.25 313 ALA A CA 1
ATOM 2488 C C . ALA A 1 313 ? 12.179 -0.927 -41.336 1.00 74.25 313 ALA A C 1
ATOM 2490 O O . ALA A 1 313 ? 11.044 -1.160 -40.919 1.00 74.25 313 ALA A O 1
ATOM 2491 N N . ASP A 1 314 ? 13.201 -1.747 -41.095 1.00 70.81 314 ASP A N 1
ATOM 2492 C CA . ASP A 1 314 ? 13.076 -2.974 -40.301 1.00 70.81 314 ASP A CA 1
ATOM 2493 C C . ASP A 1 314 ? 12.726 -2.651 -38.835 1.00 70.81 314 ASP A C 1
ATOM 2495 O O . ASP A 1 314 ? 11.816 -3.239 -38.249 1.00 70.81 314 ASP A O 1
ATOM 2499 N N . THR A 1 315 ? 13.335 -1.603 -38.271 1.00 70.88 315 THR A N 1
ATOM 2500 C CA . THR A 1 315 ? 12.997 -1.098 -36.930 1.00 70.88 315 THR A CA 1
ATOM 2501 C C . THR A 1 315 ? 11.535 -0.645 -36.843 1.00 70.88 315 THR A C 1
ATOM 2503 O O . THR A 1 315 ? 10.846 -0.966 -35.875 1.00 70.88 315 THR A O 1
ATOM 2506 N N . LEU A 1 316 ? 11.011 0.042 -37.865 1.00 75.19 316 LEU A N 1
ATOM 2507 C CA . LEU A 1 316 ? 9.591 0.411 -37.929 1.00 75.19 316 LEU A CA 1
ATOM 2508 C C . LEU A 1 316 ? 8.653 -0.787 -37.984 1.00 75.19 316 LEU A C 1
ATOM 2510 O O . LEU A 1 316 ? 7.611 -0.765 -37.327 1.00 75.19 316 LEU A O 1
ATOM 2514 N N . VAL A 1 317 ? 8.986 -1.798 -38.788 1.00 78.50 317 VAL A N 1
ATOM 2515 C CA . VAL A 1 317 ? 8.188 -3.025 -38.876 1.00 78.50 317 VAL A CA 1
ATOM 2516 C C . VAL A 1 317 ? 8.134 -3.680 -37.501 1.00 78.50 317 VAL A C 1
ATOM 2518 O O . VAL A 1 317 ? 7.039 -3.918 -36.997 1.00 78.50 317 VAL A O 1
ATOM 2521 N N . ARG A 1 318 ? 9.284 -3.840 -36.839 1.00 69.12 318 ARG A N 1
ATOM 2522 C CA . ARG A 1 318 ? 9.379 -4.441 -35.502 1.00 69.12 318 ARG A CA 1
ATOM 2523 C C . ARG A 1 318 ? 8.610 -3.658 -34.439 1.00 69.12 318 ARG A C 1
ATOM 2525 O O . ARG A 1 318 ? 7.849 -4.261 -33.690 1.00 69.12 318 ARG A O 1
ATOM 2532 N N . LEU A 1 319 ? 8.737 -2.327 -34.403 1.00 72.62 319 LEU A N 1
ATOM 2533 C CA . LEU A 1 319 ? 8.003 -1.469 -33.459 1.00 72.62 319 LEU A CA 1
ATOM 2534 C C . LEU A 1 319 ? 6.481 -1.524 -33.664 1.00 72.62 319 LEU A C 1
ATOM 2536 O O . LEU A 1 319 ? 5.734 -1.368 -32.701 1.00 72.62 319 LEU A O 1
ATOM 2540 N N . ARG A 1 320 ? 6.016 -1.750 -34.899 1.00 78.25 320 ARG A N 1
ATOM 2541 C CA . ARG A 1 320 ? 4.590 -1.932 -35.218 1.00 78.25 320 ARG A CA 1
ATOM 2542 C C . ARG A 1 320 ? 4.082 -3.334 -34.891 1.00 78.25 320 ARG A C 1
ATOM 2544 O O . ARG A 1 320 ? 2.904 -3.481 -34.583 1.00 78.25 320 ARG A O 1
ATOM 2551 N N . THR A 1 321 ? 4.940 -4.350 -34.983 1.00 73.81 321 THR A N 1
ATOM 2552 C CA . THR A 1 321 ? 4.583 -5.752 -34.709 1.00 73.81 321 THR A CA 1
ATOM 2553 C C . THR A 1 321 ? 4.801 -6.172 -33.257 1.00 73.81 321 THR A C 1
ATOM 2555 O O . THR A 1 321 ? 4.321 -7.232 -32.868 1.00 73.81 321 THR A O 1
ATOM 2558 N N . ALA A 1 322 ? 5.517 -5.380 -32.454 1.00 64.69 322 ALA A N 1
ATOM 2559 C CA . ALA A 1 322 ? 5.727 -5.640 -31.035 1.00 64.69 322 ALA A CA 1
ATOM 2560 C C . ALA A 1 322 ? 4.391 -5.554 -30.273 1.00 64.69 322 ALA A C 1
ATOM 2562 O O . ALA A 1 322 ? 3.918 -4.478 -29.908 1.00 64.69 322 ALA A O 1
ATOM 2563 N N . THR A 1 323 ? 3.758 -6.705 -30.050 1.00 56.31 323 THR A N 1
ATOM 2564 C CA . THR A 1 323 ? 2.578 -6.831 -29.191 1.00 56.31 323 THR A CA 1
ATOM 2565 C C . THR A 1 323 ? 2.992 -6.766 -27.725 1.00 56.31 323 THR A C 1
ATOM 2567 O O . THR A 1 323 ? 3.947 -7.436 -27.330 1.00 56.31 323 THR A O 1
ATOM 2570 N N . ASN A 1 324 ? 2.248 -6.007 -26.911 1.00 54.69 324 ASN A N 1
ATOM 2571 C CA . ASN A 1 324 ? 2.390 -6.041 -25.452 1.00 54.69 324 ASN A CA 1
ATOM 2572 C C . ASN A 1 324 ? 2.305 -7.499 -24.963 1.00 54.69 324 ASN A C 1
ATOM 2574 O O . ASN A 1 324 ? 1.377 -8.200 -25.382 1.00 54.69 324 ASN A O 1
ATOM 2578 N N . PRO A 1 325 ? 3.195 -7.964 -24.066 1.00 43.59 325 PRO A N 1
ATOM 2579 C CA . PRO A 1 325 ? 2.894 -9.161 -23.299 1.00 43.59 325 PRO A CA 1
ATOM 2580 C C . PRO A 1 325 ? 1.588 -8.892 -22.541 1.00 43.59 325 PRO A C 1
ATOM 2582 O O . PRO A 1 325 ? 1.463 -7.894 -21.829 1.00 43.59 325 PRO A O 1
ATOM 2585 N N . THR A 1 326 ? 0.580 -9.726 -22.788 1.00 33.09 326 THR A N 1
ATOM 2586 C CA . THR A 1 326 ? -0.690 -9.705 -22.055 1.00 33.09 326 THR A CA 1
ATOM 2587 C C . THR A 1 326 ? -0.419 -9.764 -20.548 1.00 33.09 326 THR A C 1
ATOM 2589 O O . THR A 1 326 ? 0.486 -10.503 -20.154 1.00 33.09 326 THR A O 1
ATOM 2592 N N . PRO A 1 327 ? -1.156 -8.975 -19.742 1.00 40.78 327 PRO A N 1
ATOM 2593 C CA . PRO A 1 327 ? -0.900 -8.815 -18.313 1.00 40.78 327 PRO A CA 1
ATOM 2594 C C . PRO A 1 327 ? -1.049 -10.107 -17.512 1.00 40.78 327 PRO A C 1
ATOM 2596 O O . PRO A 1 327 ? -1.872 -10.966 -17.913 1.00 40.78 327 PRO A O 1
#

Nearest PDB structures (foldseek):
  6yxy-assembly1_BK  TM=8.830E-01  e=1.523E-03  Trypanosoma brucei brucei
  7aoi-assembly1_BK  TM=8.737E-01  e=5.872E-03  Trypanosoma brucei
  2cqi-assembly1_A  TM=5.522E-01  e=2.809E-02  Homo sapiens
  7oj0-assembly1_8  TM=1.824E-01  e=6.909E+00  Escherichia coli K-12

InterPro domains:
  IPR001623 DnaJ domain [PF00226] (10-71)
  IPR001623 DnaJ domain [PR00625] (12-30)
  IPR001623 DnaJ domain [PR00625] (3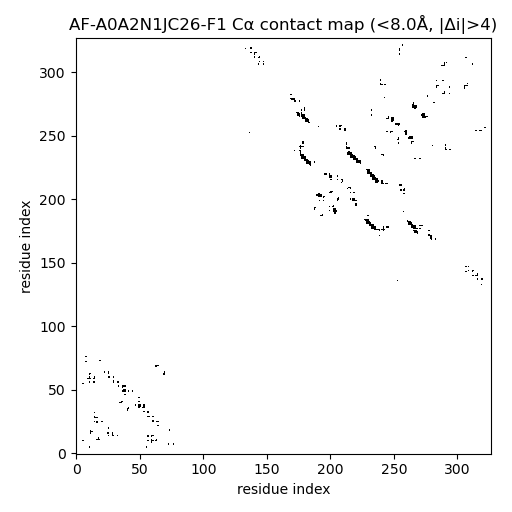0-45)
  IPR001623 DnaJ domain [PR00625] (49-69)
  IPR001623 DnaJ domain [PS50076] (10-77)
  IPR001623 DnaJ domain [SM00271] (9-69)
  IPR001623 DnaJ domain [cd06257] (10-66)
  IPR036869 Chaperone J-domain superfamily [G3DSA:1.10.287.110] (3-131)
  IPR036869 Chaperone J-domain superfamily [SSF46565] (9-71)
  IPR052094 Pre-mRNA-splicing and ERAD-associated protein [PTHR44313] (9-323)

Radius of gyration: 48.21 Å; Cα contacts (8 Å, |Δi|>4): 327; chains: 1; bounding box: 106×42×122 Å

Solvent-accessible surface area (backbone atoms only — not comparable to full-atom values): 18593 Å² total; per-residue (Å²): 133,84,81,75,78,86,50,70,69,48,34,38,58,71,50,68,50,61,80,86,55,48,71,70,52,51,58,51,33,44,56,57,47,48,69,67,42,30,55,89,74,40,79,92,49,62,64,69,61,28,46,51,53,39,49,52,50,51,52,28,48,59,46,55,68,39,68,68,52,31,49,54,42,40,50,49,51,50,52,51,51,52,50,51,52,51,50,54,52,51,53,50,53,50,51,53,51,52,51,53,50,52,52,52,52,51,49,55,49,50,54,52,52,51,51,54,48,49,53,52,51,51,52,52,52,51,52,50,53,50,51,55,53,48,52,53,49,48,54,51,44,53,46,54,49,51,54,50,57,54,57,74,68,52,82,87,77,88,74,88,83,80,85,76,78,91,72,79,79,61,76,87,54,98,30,51,21,28,30,29,34,35,34,53,46,90,46,43,59,76,36,25,68,85,28,39,91,81,44,28,67,79,14,58,44,40,46,49,47,32,75,73,50,41,62,67,74,47,49,44,64,47,85,62,92,47,95,60,41,41,40,35,35,37,28,33,73,41,49,43,34,27,49,46,48,29,55,28,24,68,66,70,54,43,84,45,84,89,40,57,71,32,46,33,35,40,17,43,86,84,62,43,86,37,91,67,73,45,68,44,58,51,48,33,58,75,73,53,49,50,56,75,55,61,79,52,78,78,81,81,83,91,75,87,62,96,64,63,66,66,62,42,49,52,48,43,51,48,67,71,65,61,69,78,81,78,132

Organism: NCBI:txid2020962

Mean predicted aligned error: 15.63 Å

Foldseek 3Di:
DDDDDLDLVVLCVLLPHDLPDDLVSLVVSLVVNCVVLPLVVCPPDPSVVSVSSNVSNVVSSVQCNPPVSSVVSSVVVVVVVVVVVVVVVVVVVVVVVVVVVVVVVVVVVVVVVVVVVVVVVVVVVVVVVVVVLLVVLLVVLVVVLVVVVVVVPDDDDDDDDDDDDPDDFDDDDPQLQKKKKKAFPVCCCVFCVVCQQPPVCPTPVVVLLCVQQHDWPDKHWDDDPDNTMTMIITGHPDSLSSVVLQVCLVSCLRLGPSCSRMRMAGADPVSDHDPDHDSNVVVCVVVLHHSVNVVVPPDDDDDDDNDDSVVSVVSSVSSVPDDPDDD

Secondary structure (DSSP, 8-state):
-------HHHHHHHHT--TT--HHHHHHHHHHHHHHH-TTT-TTS-HHHHHHHHHHHHHHHHHHHSHHHHHHHHHHHHHHHHHHHHHHHHHHHHHHHHHHHHHHHHHHHHHHHHHHHHHHHHHHHHHHHHHHHHHHHHHHHHHHHHHHHHHHTS---PPPPP----PPPPPPPTTTTEEEEEEEGGGHHHHHTTTTTT-GGGSHHHHHHHHHH--EEEEEEEPPSSTTEEEEEEEESSHHHHHHHHHHHHTT---SGGGTT-EEEEE-TTS-EESSPPHHHHHHHHHT--HHHHTT-S-------SS-HHHHHHHHHHHHH-PPPP-

Sequence (327 aa):
MVGAAFELQDAFELLGIDAEATELQIRTAYRKRSLQLHPDKVRDVPPEIAADRFHRLTLAYEELMDPSKRSAIAEKLQQERARSARHAAFDQRRRDMTADLEAREAHDKTTRMEHAQYTKQRALKIAELREEGRA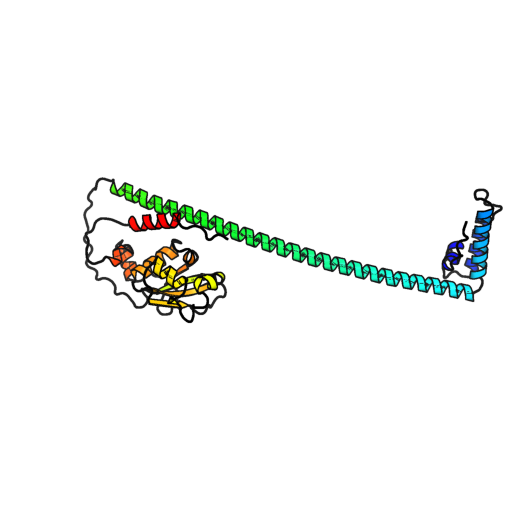MRIDKHAQILREWQARMQEPATTLPRKRAREDSLPPVGDADTNVLLRFPVDQEEQMLQGLGYKDALSTPLAKALSDAYGALVTLHVRPAKNRREIAVVATFADIDNAWRAVEDGSALRCTHALLEECWMGWSDVHGRVRNDAPPLVTYYKKHGISPADASSTLSKTPGDTKIDPVYEADTLVRLRTATNPTP